Protein 3HBM (pdb70)

B-factor: mean 24.74, std 7.38, range [12.21, 54.99]

Foldseek 3Di:
DEEEEDWDALVRHCVLVVLVVLVCVVDDQYEYEYEPYHHTCCVVDPHHYHYQPDPDLVSVLVVCQVVVHQEYEYDDPPQDQVSQVVSCVSRVHAYEYEDQQLAAHAHQEYAHCFALDDQVSCVVRYDPHHYHHHPVRARDDPLLVVLLVDQDAADFQEEEEGEAPQLPVVCVVVVPDDLPGAYEYEYEPNHPCVVVVVVSCVVGDRYDYDYPHPRVNVCNNYQEYEYEQDSVVSSCVSSVHQYEYEPQEPSSVSSQVVCVVVPHHYHDCCNDPVSSHD

Nearest PDB structures (foldseek):
  3hbm-assembly1_A  TM=1.004E+00  e=1.350E-51  Campylobacter jejuni subsp. jejuni NCTC 11168 = ATCC 700819
  3hbn-assembly1_A  TM=9.876E-01  e=3.964E-48  Campylobacter jejuni subsp. jejuni NCTC 11168 = ATCC 700819
  3l7k-assembly3_D  TM=4.665E-01  e=2.105E-04  Staphylococcus epidermidis RP62A
  8h4z-assembly2_C  TM=6.711E-01  e=4.007E-02  Helicobacter pylori NCTC 11637 = CCUG 17874 = ATCC 43504 = JCM 12093
  8deb-assembly1_B-2  TM=4.333E-01  e=1.734E-02  Bacteroides fragilis

Structure (mmCIF, N/CA/C/O backbone):
data_3HBM
#
_entry.id   3HBM
#
_cell.length_a   93.647
_cell.length_b   93.647
_cell.length_c   42.702
_cell.angle_alpha   90.00
_cell.angle_beta   90.00
_cell.angle_gamma   90.00
#
_symmetry.space_group_name_H-M   'P 41'
#
loop_
_entity.id
_entity.type
_entity.pdbx_description
1 polymer 'UDP-sugar hydrolase'
2 non-polymer 'SULFATE ION'
3 water water
#
loop_
_atom_site.group_PDB
_atom_site.id
_atom_site.type_symbol
_atom_site.label_atom_id
_atom_site.label_alt_id
_atom_site.label_comp_id
_atom_site.label_asym_id
_atom_site.label_entity_id
_atom_site.label_seq_id
_atom_site.pdbx_PDB_ins_code
_atom_site.Cartn_x
_atom_site.Cartn_y
_atom_site.Cartn_z
_atom_site.occupancy
_atom_site.B_iso_or_equiv
_atom_site.auth_seq_id
_atom_site.auth_comp_id
_atom_site.auth_asym_id
_atom_site.auth_atom_id
_atom_site.pdbx_PDB_model_num
ATOM 9 N N . LYS A 1 2 ? -12.817 37.266 56.203 1.00 30.72 2 LYS A N 1
ATOM 10 C CA . LYS A 1 2 ? -13.234 36.366 55.115 1.00 27.11 2 LYS A CA 1
ATOM 11 C C . LYS A 1 2 ? -12.240 36.366 53.971 1.00 23.87 2 LYS A C 1
ATOM 12 O O . LYS A 1 2 ? -12.403 37.033 52.944 1.00 23.41 2 LYS A O 1
ATOM 18 N N . VAL A 1 3 ? -11.195 35.594 54.200 1.00 20.61 3 VAL A N 1
ATOM 19 C CA . VAL A 1 3 ? -10.043 35.546 53.352 1.00 18.52 3 VAL A CA 1
ATOM 20 C C . VAL A 1 3 ? -9.907 34.173 52.732 1.00 17.57 3 VAL A C 1
ATOM 21 O O . VAL A 1 3 ? -10.168 33.166 53.393 1.00 16.71 3 VAL A O 1
ATOM 25 N N . LEU A 1 4 ? -9.488 34.142 51.470 1.00 15.84 4 LEU A N 1
ATOM 26 C CA . LEU A 1 4 ? -9.178 32.895 50.763 1.00 15.70 4 LEU A CA 1
ATOM 27 C C . LEU A 1 4 ? -7.765 32.926 50.216 1.00 15.60 4 LEU A C 1
ATOM 28 O O . LEU A 1 4 ? -7.383 33.909 49.541 1.00 15.14 4 LEU A O 1
ATOM 33 N N . PHE A 1 5 ? -6.980 31.888 50.518 1.00 14.92 5 PHE A N 1
ATOM 34 C CA . PHE A 1 5 ? -5.660 31.728 49.911 1.00 15.45 5 PHE A CA 1
ATOM 35 C C . PHE A 1 5 ? -5.760 30.831 48.695 1.00 17.00 5 PHE A C 1
ATOM 36 O O . PHE A 1 5 ? -6.272 29.725 48.794 1.00 16.02 5 PHE A O 1
ATOM 44 N N . ARG A 1 6 ? -5.260 31.293 47.555 1.00 16.80 6 ARG A N 1
ATOM 45 C CA . ARG A 1 6 ? -5.064 30.390 46.428 1.00 17.69 6 ARG A CA 1
ATOM 46 C C . ARG A 1 6 ? -3.604 30.022 46.317 1.00 18.50 6 ARG A C 1
ATOM 47 O O . ARG A 1 6 ? -2.757 30.844 45.916 1.00 18.83 6 ARG A O 1
ATOM 55 N N . SER A 1 7 ? -3.309 28.772 46.648 1.00 18.91 7 SER A N 1
ATOM 56 C CA . SER A 1 7 ? -1.939 28.302 46.761 1.00 19.71 7 SER A CA 1
ATOM 57 C C . SER A 1 7 ? -1.943 26.781 46.671 1.00 21.16 7 SER A C 1
ATOM 58 O O . SER A 1 7 ? -2.864 26.132 47.182 1.00 20.34 7 SER A O 1
ATOM 61 N N . ASP A 1 8 ? -0.928 26.211 46.015 1.00 21.52 8 ASP A N 1
ATOM 62 C CA . ASP A 1 8 ? -0.820 24.745 45.935 1.00 22.57 8 ASP A CA 1
ATOM 63 C C . ASP A 1 8 ? 0.446 24.242 46.599 1.00 23.74 8 ASP A C 1
ATOM 64 O O . ASP A 1 8 ? 1.399 25.000 46.820 1.00 23.79 8 ASP A O 1
ATOM 69 N N . SER A 1 9 ? 0.442 22.949 46.919 1.00 24.39 9 SER A N 1
ATOM 70 C CA . SER A 1 9 ? 1.632 22.242 47.334 1.00 25.40 9 SER A CA 1
ATOM 71 C C . SER A 1 9 ? 1.538 20.856 46.725 1.00 27.01 9 SER A C 1
ATOM 72 O O . SER A 1 9 ? 0.447 20.375 46.372 1.00 26.63 9 SER A O 1
ATOM 75 N N . SER A 1 10 ? 2.690 20.227 46.568 1.00 28.78 10 SER A N 1
ATOM 76 C CA . SER A 1 10 ? 2.767 18.865 46.051 1.00 30.90 10 SER A CA 1
ATOM 77 C C . SER A 1 10 ? 4.205 18.438 46.183 1.00 32.39 10 SER A C 1
ATOM 78 O O . SER A 1 10 ? 5.050 19.222 46.613 1.00 32.40 10 SER A O 1
ATOM 81 N N . SER A 1 11 ? 4.479 17.194 45.803 1.00 34.08 11 SER A N 1
ATOM 82 C CA . SER A 1 11 ? 5.858 16.720 45.670 1.00 35.94 11 SER A CA 1
ATOM 83 C C . SER A 1 11 ? 6.680 17.609 44.727 1.00 36.31 11 SER A C 1
ATOM 84 O O . SER A 1 11 ? 7.798 17.989 45.068 1.00 37.54 11 SER A O 1
ATOM 87 N N . GLN A 1 12 ? 6.101 17.962 43.577 1.00 37.08 12 GLN A N 1
ATOM 88 C CA . GLN A 1 12 ? 6.755 18.795 42.552 1.00 37.29 12 GLN A CA 1
ATOM 89 C C . GLN A 1 12 ? 6.889 20.268 42.941 1.00 36.87 12 GLN A C 1
ATOM 90 O O . GLN A 1 12 ? 7.981 20.827 42.874 1.00 37.18 12 GLN A O 1
ATOM 96 N N . ILE A 1 13 ? 5.771 20.893 43.324 1.00 35.84 13 ILE A N 1
ATOM 97 C CA . ILE A 1 13 ? 5.723 22.324 43.694 1.00 35.06 13 ILE A CA 1
ATOM 98 C C . ILE A 1 13 ? 6.529 22.662 44.954 1.00 34.14 13 ILE A C 1
ATOM 99 O O . ILE A 1 13 ? 7.096 23.762 45.080 1.00 34.36 13 ILE A O 1
ATOM 104 N N . GLY A 1 14 ? 6.581 21.726 45.893 1.00 33.02 14 GLY A N 1
ATOM 105 C CA . GLY A 1 14 ? 7.201 22.010 47.181 1.00 31.48 14 GLY A CA 1
ATOM 106 C C . GLY A 1 14 ? 6.175 22.537 48.171 1.00 30.49 14 GLY A C 1
ATOM 107 O O . GLY A 1 14 ? 4.998 22.719 47.832 1.00 30.52 14 GLY A O 1
ATOM 108 N N . PHE A 1 15 ? 6.636 22.776 49.390 1.00 29.33 15 PHE A N 1
ATOM 109 C CA . PHE A 1 15 ? 5.789 23.179 50.502 1.00 28.37 15 PHE A CA 1
ATOM 110 C C . PHE A 1 15 ? 5.887 24.683 50.795 1.00 27.45 15 PHE A C 1
ATOM 111 O O . PHE A 1 15 ? 5.180 25.190 51.677 1.00 27.07 15 PHE A O 1
ATOM 119 N N . GLY A 1 16 ? 6.771 25.384 50.078 1.00 26.46 16 GLY A N 1
ATOM 120 C CA . GLY A 1 16 ? 7.157 26.756 50.451 1.00 25.42 16 GLY A CA 1
ATOM 121 C C . GLY A 1 16 ? 6.043 27.792 50.434 1.00 24.18 16 GLY A C 1
ATOM 122 O O . GLY A 1 16 ? 5.999 28.677 51.309 1.00 24.33 16 GLY A O 1
ATOM 123 N N . HIS A 1 17 ? 5.157 27.694 49.445 1.00 23.50 17 HIS A N 1
ATOM 124 C CA . HIS A 1 17 ? 4.004 28.601 49.375 1.00 23.03 17 HIS A CA 1
ATOM 125 C C . HIS A 1 17 ? 3.097 28.345 50.573 1.00 22.54 17 HIS A C 1
ATOM 126 O O . HIS A 1 17 ? 2.796 29.261 51.340 1.00 21.87 17 HIS A O 1
ATOM 133 N N . ILE A 1 18 ? 2.674 27.093 50.753 1.00 21.85 18 ILE A N 1
ATOM 134 C CA . ILE A 1 18 ? 1.776 26.802 51.878 1.00 21.22 18 ILE A CA 1
ATOM 135 C C . ILE A 1 18 ? 2.375 27.190 53.227 1.00 20.30 18 ILE A C 1
ATOM 136 O O . ILE A 1 18 ? 1.692 27.791 54.075 1.00 19.41 18 ILE A O 1
ATOM 141 N N . LYS A 1 19 ? 3.647 26.860 53.452 1.00 20.31 19 LYS A N 1
ATOM 142 C CA . LYS A 1 19 ? 4.258 27.187 54.752 1.00 20.78 19 LYS A CA 1
ATOM 143 C C . LYS A 1 19 ? 4.304 28.671 55.053 1.00 20.36 19 LYS A C 1
ATOM 144 O O . LYS A 1 19 ? 3.938 29.099 56.164 1.00 19.84 19 LYS A O 1
ATOM 150 N N . ARG A 1 20 ? 4.736 29.475 54.077 1.00 19.37 20 ARG A N 1
ATOM 151 C CA . ARG A 1 20 ? 4.714 30.919 54.311 1.00 18.46 20 ARG A CA 1
ATOM 152 C C . ARG A 1 20 ? 3.284 31.434 54.402 1.00 17.91 20 ARG A C 1
ATOM 153 O O . ARG A 1 20 ? 3.035 32.337 55.180 1.00 16.56 20 ARG A O 1
ATOM 161 N N . ASP A 1 21 ? 2.349 30.838 53.644 1.00 18.25 21 ASP A N 1
ATOM 162 C CA . ASP A 1 21 ? 0.944 31.274 53.715 1.00 18.06 21 ASP A CA 1
ATOM 163 C C . ASP A 1 21 ? 0.358 31.044 55.092 1.00 18.14 21 ASP A C 1
ATOM 164 O O . ASP A 1 21 ? -0.413 31.864 55.591 1.00 17.00 21 ASP A O 1
ATOM 169 N N . LEU A 1 22 ? 0.737 29.927 55.716 1.00 17.95 22 LEU A N 1
ATOM 170 C CA . LEU A 1 22 ? 0.298 29.647 57.074 1.00 18.20 22 LEU A CA 1
ATOM 171 C C . LEU A 1 22 ? 0.781 30.686 58.085 1.00 18.19 22 LEU A C 1
ATOM 172 O O . LEU A 1 22 ? 0.082 30.974 59.048 1.00 17.73 22 LEU A O 1
ATOM 177 N N . VAL A 1 23 ? 1.962 31.264 57.856 1.00 18.24 23 VAL A N 1
ATOM 178 C CA . VAL A 1 23 ? 2.421 32.352 58.731 1.00 17.91 23 VAL A CA 1
ATOM 179 C C . VAL A 1 23 ? 1.545 33.592 58.531 1.00 17.80 23 VAL A C 1
ATOM 180 O O . VAL A 1 23 ? 1.071 34.193 59.494 1.00 18.17 23 VAL A O 1
ATOM 184 N N . LEU A 1 24 ? 1.308 33.948 57.274 1.00 17.52 24 LEU A N 1
ATOM 185 C CA . LEU A 1 24 ? 0.496 35.119 56.948 1.00 17.06 24 LEU A CA 1
ATOM 186 C C . LEU A 1 24 ? -0.945 34.932 57.446 1.00 17.09 24 LEU A C 1
ATOM 187 O O . LEU A 1 24 ? -1.600 35.878 57.887 1.00 18.52 24 LEU A O 1
ATOM 192 N N . ALA A 1 25 ? -1.431 33.701 57.354 1.00 16.64 25 ALA A N 1
ATOM 193 C CA . ALA A 1 25 ? -2.795 33.368 57.762 1.00 17.14 25 ALA A CA 1
ATOM 194 C C . ALA A 1 25 ? -3.113 33.772 59.205 1.00 17.85 25 ALA A C 1
ATOM 195 O O . ALA A 1 25 ? -4.251 34.053 59.520 1.00 17.42 25 ALA A O 1
ATOM 197 N N . LYS A 1 26 ? -2.095 33.807 60.066 1.00 19.24 26 LYS A N 1
ATOM 198 C CA . LYS A 1 26 ? -2.278 34.192 61.462 1.00 21.05 26 LYS A CA 1
ATOM 199 C C . LYS A 1 26 ? -2.779 35.630 61.628 1.00 21.68 26 LYS A C 1
ATOM 200 O O . LYS A 1 26 ? -3.263 35.984 62.697 1.00 22.35 26 LYS A O 1
ATOM 206 N N . GLN A 1 27 ? -2.672 36.440 60.577 1.00 21.69 27 GLN A N 1
ATOM 207 C CA . GLN A 1 27 ? -3.137 37.839 60.597 1.00 22.73 27 GLN A CA 1
ATOM 208 C C . GLN A 1 27 ? -4.657 37.972 60.564 1.00 22.22 27 GLN A C 1
ATOM 209 O O . GLN A 1 27 ? -5.207 39.015 60.939 1.00 21.86 27 GLN A O 1
ATOM 215 N N . TYR A 1 28 ? -5.327 36.906 60.123 1.00 20.65 28 TYR A N 1
ATOM 216 C CA . TYR A 1 28 ? -6.753 36.942 59.830 1.00 19.76 28 TYR A CA 1
ATOM 217 C C . TYR A 1 28 ? -7.492 35.880 60.614 1.00 19.45 28 TYR A C 1
ATOM 218 O O . TYR A 1 28 ? -6.905 34.846 60.969 1.00 20.25 28 TYR A O 1
ATOM 227 N N . SER A 1 29 ? -8.767 36.132 60.872 1.00 18.83 29 SER A N 1
ATOM 228 C CA . SER A 1 29 ? -9.529 35.249 61.751 1.00 19.15 29 SER A CA 1
ATOM 229 C C . SER A 1 29 ? -10.485 34.302 61.006 1.00 18.44 29 SER A C 1
ATOM 230 O O . SER A 1 29 ? -10.913 33.289 61.568 1.00 18.10 29 SER A O 1
ATOM 233 N N . ASP A 1 30 ? -10.850 34.661 59.775 1.00 17.56 30 ASP A N 1
ATOM 234 C CA . ASP A 1 30 ? -11.690 33.773 58.931 1.00 17.53 30 ASP A CA 1
ATOM 235 C C . ASP A 1 30 ? -10.918 33.410 57.659 1.00 16.79 30 ASP A C 1
ATOM 236 O O . ASP A 1 30 ? -10.995 34.120 56.658 1.00 16.81 30 ASP A O 1
ATOM 241 N N . VAL A 1 31 ? -10.179 32.301 57.714 1.00 15.99 31 VAL A N 1
ATOM 242 C CA . VAL A 1 31 ? -9.227 31.938 56.656 1.00 15.13 31 VAL A CA 1
ATOM 243 C C . VAL A 1 31 ? -9.625 30.613 56.019 1.00 15.52 31 VAL A C 1
ATOM 244 O O . VAL A 1 31 ? -10.017 29.675 56.725 1.00 15.81 31 VAL A O 1
ATOM 248 N N . SER A 1 32 ? -9.545 30.552 54.691 1.00 15.15 32 SER A N 1
ATOM 249 C CA . SER A 1 32 ? -9.744 29.290 53.954 1.00 15.60 32 SER A CA 1
ATOM 250 C C . SER A 1 32 ? -8.672 29.220 52.866 1.00 16.17 32 SER A C 1
ATOM 251 O O . SER A 1 32 ? -8.054 30.248 52.512 1.00 16.34 32 SER A O 1
ATOM 254 N N . PHE A 1 33 ? -8.450 28.014 52.335 1.00 15.57 33 PHE A N 1
ATOM 255 C CA . PHE A 1 33 ? -7.543 27.783 51.210 1.00 15.59 33 PHE A CA 1
ATOM 256 C C . PHE A 1 33 ? -8.317 27.151 50.068 1.00 16.02 33 PHE A C 1
ATOM 257 O O . PHE A 1 33 ? -9.344 26.519 50.295 1.00 15.63 33 PHE A O 1
ATOM 265 N N . ALA A 1 34 ? -7.844 27.379 48.843 1.00 15.21 34 ALA A N 1
ATOM 266 C CA . ALA A 1 34 ? -8.355 26.700 47.654 1.00 16.18 34 ALA A CA 1
ATOM 267 C C . ALA A 1 34 ? -7.178 26.021 46.994 1.00 16.98 34 ALA A C 1
ATOM 268 O O . ALA A 1 34 ? -6.192 26.672 46.595 1.00 16.38 34 ALA A O 1
ATOM 270 N N . CYS A 1 35 ? -7.246 24.691 46.923 1.00 17.37 35 CYS A N 1
ATOM 271 C CA . CYS A 1 35 ? -6.090 23.912 46.521 1.00 18.33 35 CYS A CA 1
ATOM 272 C C . CYS A 1 35 ? -6.499 22.857 45.519 1.00 19.29 35 CYS A C 1
ATOM 273 O O . CYS A 1 35 ? -7.606 22.309 45.615 1.00 19.13 35 CYS A O 1
ATOM 276 N N . LEU A 1 36 ? -5.610 22.570 44.577 1.00 19.78 36 LEU A N 1
ATOM 277 C CA . LEU A 1 36 ? -5.781 21.394 43.716 1.00 21.78 36 LEU A CA 1
ATOM 278 C C . LEU A 1 36 ? -5.385 20.151 44.514 1.00 23.04 36 LEU A C 1
ATOM 279 O O . LEU A 1 36 ? -4.378 20.165 45.230 1.00 23.00 36 LEU A O 1
ATOM 284 N N . PRO A 1 37 ? -6.205 19.084 44.438 1.00 24.35 37 PRO A N 1
ATOM 285 C CA . PRO A 1 37 ? -5.757 17.870 45.085 1.00 26.09 37 PRO A CA 1
ATOM 286 C C . PRO A 1 37 ? -4.630 17.323 44.221 1.00 27.83 37 PRO A C 1
ATOM 287 O O . PRO A 1 37 ? -4.856 16.997 43.044 1.00 29.13 37 PRO A O 1
ATOM 291 N N . LEU A 1 38 ? -3.421 17.324 44.774 1.00 28.84 38 LEU A N 1
ATOM 292 C CA . LEU A 1 38 ? -2.233 16.865 44.049 1.00 29.52 38 LEU A CA 1
ATOM 293 C C . LEU A 1 38 ? -1.455 15.876 44.911 1.00 30.39 38 LEU A C 1
ATOM 294 O O . LEU A 1 38 ? -1.489 15.958 46.139 1.00 29.57 38 LEU A O 1
ATOM 299 N N . GLU A 1 39 ? -0.752 14.943 44.265 1.00 31.36 39 GLU A N 1
ATOM 300 C CA . GLU A 1 39 ? 0.093 13.987 44.988 1.00 32.67 39 GLU A CA 1
ATOM 301 C C . GLU A 1 39 ? 1.125 14.689 45.859 1.00 31.98 39 GLU A C 1
ATOM 302 O O . GLU A 1 39 ? 1.852 15.566 45.388 1.00 32.74 39 GLU A O 1
ATOM 308 N N . GLY A 1 40 ? 1.160 14.314 47.135 1.00 31.54 40 GLY A N 1
ATOM 309 C CA . GLY A 1 40 ? 2.125 14.864 48.090 1.00 30.64 40 GLY A CA 1
ATOM 310 C C . GLY A 1 40 ? 1.777 16.235 48.642 1.00 30.32 40 GLY A C 1
ATOM 311 O O . GLY A 1 40 ? 2.621 16.879 49.240 1.00 29.95 40 GLY A O 1
ATOM 312 N N . SER A 1 41 ? 0.534 16.685 48.450 1.00 30.15 41 SER A N 1
ATOM 313 C CA . SER A 1 41 ? 0.113 18.008 48.948 1.00 29.80 41 SER A CA 1
ATOM 314 C C . SER A 1 41 ? 0.063 18.037 50.475 1.00 29.62 41 SER A C 1
ATOM 315 O O . SER A 1 41 ? 0.022 16.990 51.125 1.00 29.02 41 SER A O 1
ATOM 318 N N . LEU A 1 42 ? 0.056 19.245 51.036 1.00 29.16 42 LEU A N 1
ATOM 319 C CA . LEU A 1 42 ? -0.087 19.433 52.472 1.00 29.49 42 LEU A CA 1
ATOM 320 C C . LEU A 1 42 ? -1.524 19.681 52.912 1.00 29.80 42 LEU A C 1
ATOM 321 O O . LEU A 1 42 ? -1.753 20.191 54.018 1.00 29.39 42 LEU A O 1
ATOM 326 N N . ILE A 1 43 ? -2.483 19.345 52.058 1.00 30.57 43 ILE A N 1
ATOM 327 C CA . ILE A 1 43 ? -3.892 19.653 52.330 1.00 31.99 43 ILE A CA 1
ATOM 328 C C . ILE A 1 43 ? -4.320 19.251 53.758 1.00 33.54 43 ILE A C 1
ATOM 329 O O . ILE A 1 43 ? -4.940 20.048 54.469 1.00 33.33 43 ILE A O 1
ATOM 334 N N . ASP A 1 44 ? -3.921 18.059 54.206 1.00 35.00 44 ASP A N 1
ATOM 335 C CA . ASP A 1 44 ? -4.284 17.614 55.557 1.00 36.32 44 ASP A CA 1
ATOM 336 C C . ASP A 1 44 ? -3.463 18.227 56.693 1.00 36.13 44 ASP A C 1
ATOM 337 O O . ASP A 1 44 ? -3.877 18.175 57.845 1.00 37.16 44 ASP A O 1
ATOM 342 N N . GLU A 1 45 ? -2.324 18.834 56.386 1.00 35.26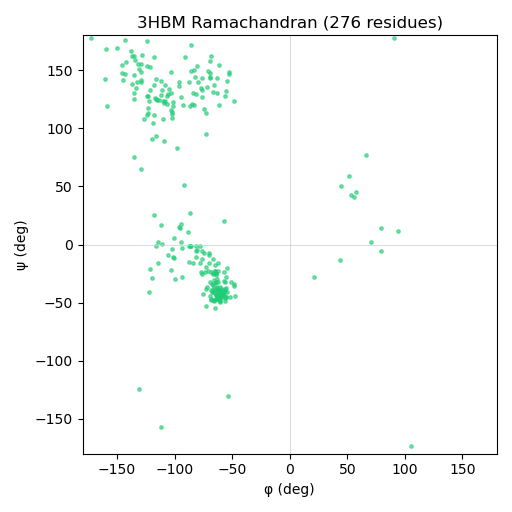 45 GLU A N 1
ATOM 343 C CA . GLU A 1 45 ? -1.596 19.601 57.399 1.00 34.67 45 GLU A CA 1
ATOM 344 C C . GLU A 1 45 ? -2.262 20.969 57.639 1.00 32.78 45 GLU A C 1
ATOM 345 O O . GLU A 1 45 ? -2.106 21.544 58.713 1.00 33.90 45 GLU A O 1
ATOM 351 N N . ILE A 1 46 ? -3.014 21.470 56.651 1.00 30.00 46 ILE A N 1
ATOM 352 C CA . ILE A 1 46 ? -3.594 22.827 56.715 1.00 26.61 46 ILE A CA 1
ATOM 353 C C . ILE A 1 46 ? -4.776 22.894 57.686 1.00 25.55 46 ILE A C 1
ATOM 354 O O . ILE A 1 46 ? -5.796 22.254 57.457 1.00 25.19 46 ILE A O 1
ATOM 359 N N . PRO A 1 47 ? -4.651 23.690 58.761 1.00 24.72 47 PRO A N 1
ATOM 360 C CA . PRO A 1 47 ? -5.661 23.711 59.820 1.00 24.62 47 PRO A CA 1
ATOM 361 C C . PRO A 1 47 ? -6.801 24.678 59.554 1.00 24.07 47 PRO A C 1
ATOM 362 O O . PRO A 1 47 ? -7.384 25.199 60.499 1.00 26.11 47 PRO A O 1
ATOM 366 N N . TYR A 1 48 ? -7.087 24.947 58.286 1.00 21.82 48 TYR A N 1
ATOM 367 C CA . TYR A 1 48 ? -8.197 25.801 57.897 1.00 19.84 48 TYR A CA 1
ATOM 368 C C . TYR A 1 48 ? -9.001 25.028 56.881 1.00 18.51 48 TYR A C 1
ATOM 369 O O . TYR A 1 48 ? -8.479 24.083 56.302 1.00 18.22 48 TYR A O 1
ATOM 378 N N . PRO A 1 49 ? -10.244 25.448 56.627 1.00 17.81 49 PRO A N 1
ATOM 379 C CA . PRO A 1 49 ? -11.000 24.814 55.524 1.00 18.01 49 PRO A CA 1
ATOM 380 C C . PRO A 1 49 ? -10.208 24.898 54.227 1.00 18.19 49 PRO A C 1
ATOM 381 O O . PRO A 1 49 ? -9.658 25.966 53.904 1.00 17.82 49 PRO A O 1
ATOM 385 N N . VAL A 1 50 ? -10.104 23.773 53.525 1.00 17.87 50 VAL A N 1
ATOM 386 C CA . VAL A 1 50 ? -9.457 23.713 52.231 1.00 17.62 50 VAL A CA 1
ATOM 387 C C . VAL A 1 50 ? -10.495 23.281 51.210 1.00 18.21 50 VAL A C 1
ATOM 388 O O . VAL A 1 50 ? -10.981 22.126 51.243 1.00 18.22 50 VAL A O 1
ATOM 392 N N . TYR A 1 51 ? -10.842 24.206 50.324 1.00 17.09 51 TYR A N 1
ATOM 393 C CA . TYR A 1 51 ? -11.709 23.920 49.180 1.00 17.37 51 TYR A CA 1
ATOM 394 C C . TYR A 1 51 ? -10.912 23.186 48.119 1.00 17.59 51 TYR A C 1
ATOM 395 O O . TYR A 1 51 ? -9.829 23.627 47.728 1.00 17.37 51 TYR A O 1
ATOM 404 N N . GLU A 1 52 ? -11.432 22.038 47.679 1.00 17.13 52 GLU A N 1
ATOM 405 C CA . GLU A 1 52 ? -10.712 21.234 46.676 1.00 18.48 52 GLU A CA 1
ATOM 406 C C . GLU A 1 52 ? -11.183 21.604 45.277 1.00 17.87 52 GLU A C 1
ATOM 407 O O . GLU A 1 52 ? -12.383 21.549 44.964 1.00 18.71 52 GLU A O 1
ATOM 413 N N . LEU A 1 53 ? -10.254 22.065 44.453 1.00 17.77 53 LEU A N 1
ATOM 414 C CA . LEU A 1 53 ? -10.600 22.520 43.103 1.00 17.65 53 LEU A CA 1
ATOM 415 C C . LEU A 1 53 ? -10.657 21.311 42.168 1.00 18.20 53 LEU A C 1
ATOM 416 O O . LEU A 1 53 ? -9.732 20.502 42.154 1.00 19.27 53 LEU A O 1
ATOM 421 N N . SER A 1 54 ? -11.743 21.200 41.416 1.00 19.62 54 SER A N 1
ATOM 422 C CA . SER A 1 54 ? -11.956 20.074 40.478 1.00 21.18 54 SER A CA 1
ATOM 423 C C . SER A 1 54 ? -11.232 20.265 39.141 1.00 22.16 54 SER A C 1
ATOM 424 O O . SER A 1 54 ? -11.134 19.331 38.337 1.00 22.53 54 SER A O 1
ATOM 427 N N . SER A 1 55 ? -10.716 21.473 38.911 1.00 21.40 55 SER A N 1
ATOM 428 C CA . SER A 1 55 ? -10.047 21.812 37.662 1.00 22.19 55 SER A CA 1
ATOM 429 C C . SER A 1 55 ? -9.165 23.029 37.884 1.00 22.28 55 SER A C 1
ATOM 430 O O . SER A 1 55 ? -9.276 23.703 38.905 1.00 19.99 55 SER A O 1
ATOM 433 N N . GLU A 1 56 ? -8.314 23.312 36.902 1.00 22.80 56 GLU A N 1
ATOM 434 C CA . GLU A 1 56 ? -7.500 24.526 36.926 1.00 23.84 56 GLU A CA 1
ATOM 435 C C . GLU A 1 56 ? -8.219 25.707 36.289 1.00 23.24 56 GLU A C 1
ATOM 436 O O . GLU A 1 56 ? -7.596 26.747 36.054 1.00 24.05 56 GLU A O 1
ATOM 442 N N . SER A 1 57 ? -9.513 25.577 36.008 1.00 22.49 57 SER A N 1
ATOM 443 C CA . SER A 1 57 ? -10.265 26.692 35.424 1.00 21.45 57 SER A CA 1
ATOM 444 C C . SER A 1 57 ? -10.314 27.890 36.362 1.00 21.43 57 SER A C 1
ATOM 445 O O . SER A 1 57 ? -10.686 27.778 37.523 1.00 19.59 57 SER A O 1
ATOM 448 N N . ILE A 1 58 ? -9.978 29.059 35.833 1.00 21.07 58 ILE A N 1
ATOM 449 C CA . ILE A 1 58 ? -9.981 30.253 36.660 1.00 20.59 58 ILE A CA 1
ATOM 450 C C . ILE A 1 58 ? -11.407 30.566 37.075 1.00 20.96 58 ILE A C 1
ATOM 451 O O . ILE A 1 58 ? -11.642 31.174 38.110 1.00 20.62 58 ILE A O 1
ATOM 456 N N . TYR A 1 59 ? -12.369 30.103 36.268 1.00 19.59 59 TYR A N 1
ATOM 457 C CA . TYR A 1 59 ? -13.768 30.343 36.538 1.00 19.42 59 TYR A CA 1
ATOM 458 C C . TYR A 1 59 ? -14.285 29.502 37.705 1.00 18.64 59 TYR A C 1
ATOM 459 O O . TYR A 1 59 ? -15.260 29.872 38.351 1.00 18.55 59 TYR A O 1
ATOM 468 N N . GLU A 1 60 ? -13.616 28.392 37.981 1.00 18.67 60 GLU A N 1
ATOM 469 C CA . GLU A 1 60 ? -13.960 27.604 39.168 1.00 18.44 60 GLU A CA 1
ATOM 470 C C . GLU A 1 60 ? -13.573 28.369 40.430 1.00 18.31 60 GLU A C 1
ATOM 471 O O . GLU A 1 60 ? -14.337 28.392 41.398 1.00 17.32 60 GLU A O 1
ATOM 477 N N . LEU A 1 61 ? -12.372 28.955 40.406 1.00 16.97 61 LEU A N 1
ATOM 478 C CA . LEU A 1 61 ? -11.913 29.832 41.493 1.00 16.65 61 LEU A CA 1
ATOM 479 C C . LEU A 1 61 ? -12.840 31.022 41.668 1.00 16.46 61 LEU A C 1
ATOM 480 O O . LEU A 1 61 ? -13.213 31.354 42.791 1.00 16.22 61 LEU A O 1
ATOM 485 N N . ILE A 1 62 ? -13.215 31.656 40.553 1.00 15.67 62 ILE A N 1
ATOM 486 C CA . ILE A 1 62 ? -14.179 32.755 40.547 1.00 16.38 62 ILE A CA 1
ATOM 487 C C . ILE A 1 62 ? -15.515 32.349 41.141 1.00 16.85 62 ILE A C 1
ATOM 488 O O . ILE A 1 62 ? -16.070 33.079 41.960 1.00 16.38 62 ILE A O 1
ATOM 493 N N . ASN A 1 63 ? -16.003 31.158 40.771 1.00 16.91 63 ASN A N 1
ATOM 494 C CA . ASN A 1 63 ? -17.240 30.655 41.354 1.00 16.74 63 ASN A CA 1
ATOM 495 C C . ASN A 1 63 ? -17.198 30.566 42.894 1.00 16.25 63 ASN A C 1
ATOM 496 O O . ASN A 1 63 ? -18.168 30.921 43.582 1.00 17.37 63 ASN A O 1
ATOM 501 N N . LEU A 1 64 ? -16.085 30.068 43.405 1.00 16.25 64 LEU A N 1
ATOM 502 C CA . LEU A 1 64 ? -15.916 29.865 44.835 1.00 15.29 64 LEU A CA 1
ATOM 503 C C . LEU A 1 64 ? -15.885 31.219 45.528 1.00 15.16 64 LEU A C 1
ATOM 504 O O . LEU A 1 64 ? -16.475 31.400 46.574 1.00 14.65 64 LEU A O 1
ATOM 509 N N . ILE A 1 65 ? -15.207 32.180 44.916 1.00 15.60 65 ILE A N 1
ATOM 510 C CA . ILE A 1 65 ? -15.149 33.518 45.505 1.00 15.92 65 ILE A CA 1
ATOM 511 C C . ILE A 1 65 ? -16.541 34.149 45.584 1.00 16.49 65 ILE A C 1
ATOM 512 O O . ILE A 1 65 ? -16.920 34.707 46.617 1.00 16.94 65 ILE A O 1
ATOM 517 N N . LYS A 1 66 ? -17.314 34.034 44.502 1.00 16.44 66 LYS A N 1
ATOM 518 C CA . LYS A 1 66 ? -18.684 34.560 44.467 1.00 17.75 66 LYS A CA 1
ATOM 519 C C . LYS A 1 66 ? -19.628 33.874 45.458 1.00 17.93 66 LYS A C 1
ATOM 520 O O . LYS A 1 66 ? -20.361 34.547 46.212 1.00 19.07 66 LYS A O 1
ATOM 526 N N . GLU A 1 67 ? -19.585 32.544 45.472 1.00 18.60 67 GLU A N 1
ATOM 527 C CA . GLU A 1 67 ? -20.510 31.752 46.300 1.00 18.82 67 GLU A CA 1
ATOM 528 C C . GLU A 1 67 ? -20.245 31.930 47.791 1.00 18.27 67 GLU A C 1
ATOM 529 O O . GLU A 1 67 ? -21.182 32.023 48.579 1.00 18.59 67 GLU A O 1
ATOM 535 N N . GLU A 1 68 ? -18.978 31.976 48.172 1.00 17.98 68 GLU A N 1
ATOM 536 C CA . GLU A 1 68 ? -18.654 32.118 49.595 1.00 18.29 68 GLU A CA 1
ATOM 537 C C . GLU A 1 68 ? -18.452 33.567 50.038 1.00 18.86 68 GLU A C 1
ATOM 538 O O . GLU A 1 68 ? -18.262 33.838 51.229 1.00 18.36 68 GLU A O 1
ATOM 544 N N . LYS A 1 69 ? -18.531 34.495 49.088 1.00 19.38 69 LYS A N 1
ATOM 545 C CA . LYS A 1 69 ? -18.460 35.931 49.382 1.00 19.99 69 LYS A CA 1
ATOM 546 C C . LYS A 1 69 ? -17.152 36.271 50.107 1.00 19.32 69 LYS A C 1
ATOM 547 O O . LYS A 1 69 ? -17.129 37.017 51.101 1.00 19.04 69 LYS A O 1
ATOM 553 N N . PHE A 1 70 ? -16.059 35.715 49.606 1.00 19.13 70 PHE A N 1
ATOM 554 C CA . PHE A 1 70 ? -14.745 36.056 50.139 1.00 19.38 70 PHE A CA 1
ATOM 555 C C . PHE A 1 70 ? -14.454 37.535 49.906 1.00 20.10 70 PHE A C 1
ATOM 556 O O . PHE A 1 70 ? -14.825 38.080 48.871 1.00 20.58 70 PHE A O 1
ATOM 564 N N . GLU A 1 71 ? -13.797 38.165 50.868 1.00 20.05 71 GLU A N 1
ATOM 565 C CA . GLU A 1 71 ? -13.547 39.612 50.801 1.00 20.52 71 GLU A CA 1
ATOM 566 C C . GLU A 1 71 ? -12.146 39.943 50.314 1.00 18.82 71 GLU A C 1
ATOM 567 O O . GLU A 1 71 ? -11.938 40.982 49.672 1.00 19.03 71 GLU A O 1
ATOM 573 N N . LEU A 1 72 ? -11.213 39.047 50.609 1.00 17.26 72 LEU A N 1
ATOM 574 C CA . LEU A 1 72 ? -9.809 39.158 50.214 1.00 15.95 72 LEU A CA 1
ATOM 575 C C . LEU A 1 72 ? -9.324 37.821 49.676 1.00 15.36 72 LEU A C 1
ATOM 576 O O . LEU A 1 72 ? -9.527 36.776 50.311 1.00 15.27 72 LEU A O 1
ATOM 581 N N . LEU A 1 73 ? -8.695 37.862 48.512 1.00 14.58 73 LEU A N 1
ATOM 582 C CA . LEU A 1 73 ? -8.054 36.714 47.907 1.00 14.27 73 LEU A CA 1
ATOM 583 C C . LEU A 1 73 ? -6.557 36.914 47.987 1.00 14.96 73 LEU A C 1
ATOM 584 O O . LEU A 1 73 ? -6.033 37.917 47.470 1.00 15.66 73 LEU A O 1
ATOM 589 N N . ILE A 1 74 ? -5.873 35.974 48.621 1.00 14.02 74 ILE A N 1
ATOM 590 C CA . ILE A 1 74 ? -4.424 35.995 48.711 1.00 15.14 74 ILE A CA 1
ATOM 591 C C . ILE A 1 74 ? -3.897 34.987 47.713 1.00 15.79 74 ILE A C 1
ATOM 592 O O . ILE A 1 74 ? -4.170 33.782 47.825 1.00 15.05 74 ILE A O 1
ATOM 597 N N . ILE A 1 75 ? -3.171 35.472 46.714 1.00 14.60 75 ILE A N 1
ATOM 598 C CA . ILE A 1 75 ? -2.628 34.581 45.683 1.00 15.32 75 ILE A CA 1
ATOM 599 C C . ILE A 1 75 ? -1.158 34.310 45.924 1.00 15.97 75 ILE A C 1
ATOM 600 O O . ILE A 1 75 ? -0.343 35.242 45.981 1.00 15.74 75 ILE A O 1
ATOM 605 N N . ASP A 1 76 ? -0.806 33.032 46.059 1.00 15.07 76 ASP A N 1
ATOM 606 C CA . ASP A 1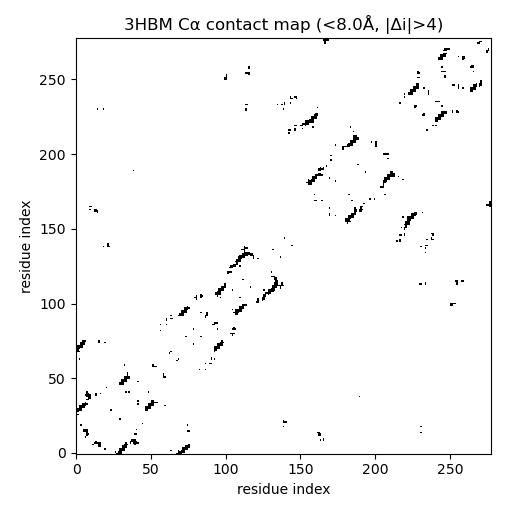 76 ? 0.592 32.647 46.191 1.00 16.25 76 ASP A CA 1
ATOM 607 C C . ASP A 1 76 ? 0.788 31.456 45.271 1.00 17.20 76 ASP A C 1
ATOM 608 O O . ASP A 1 76 ? 0.870 30.303 45.712 1.00 17.18 76 ASP A O 1
ATOM 613 N N . HIS A 1 77 ? 0.854 31.751 43.980 1.00 17.54 77 HIS A N 1
ATOM 614 C CA . HIS A 1 77 ? 0.773 30.713 42.975 1.00 19.45 77 HIS A CA 1
ATOM 615 C C . HIS A 1 77 ? 1.383 31.178 41.666 1.00 20.45 77 HIS A C 1
ATOM 616 O O . HIS A 1 77 ? 0.923 32.162 41.072 1.00 19.85 77 HIS A O 1
ATOM 623 N N . TYR A 1 78 ? 2.425 30.479 41.221 1.00 22.06 78 TYR A N 1
ATOM 624 C CA . TYR A 1 78 ? 3.089 30.843 39.956 1.00 23.57 78 TYR A CA 1
ATOM 625 C C . TYR A 1 78 ? 2.191 30.680 38.726 1.00 23.81 78 TYR A C 1
ATOM 626 O O . TYR A 1 78 ? 2.421 31.335 37.695 1.00 23.99 78 TYR A O 1
ATOM 635 N N . GLY A 1 79 ? 1.166 29.830 38.842 1.00 23.11 79 GLY A N 1
ATOM 636 C CA . GLY A 1 79 ? 0.266 29.517 37.736 1.00 22.67 79 GLY A CA 1
ATOM 637 C C . GLY A 1 79 ? -0.892 30.472 37.543 1.00 22.23 79 GLY A C 1
ATOM 638 O O . GLY A 1 79 ? -1.686 30.303 36.613 1.00 23.25 79 GLY A O 1
ATOM 639 N N . ILE A 1 80 ? -1.003 31.480 38.412 1.00 20.97 80 ILE A N 1
ATOM 640 C CA . ILE A 1 80 ? -2.066 32.469 38.307 1.00 20.20 80 ILE A CA 1
ATOM 641 C C . ILE A 1 80 ? -1.461 33.723 37.689 1.00 21.03 80 ILE A C 1
ATOM 642 O O . ILE A 1 80 ? -0.620 34.378 38.308 1.00 21.03 80 ILE A O 1
ATOM 647 N N . SER A 1 81 ? -1.893 34.019 36.471 1.00 21.06 81 SER A N 1
ATOM 648 C CA . SER A 1 81 ? -1.298 35.084 35.638 1.00 21.36 81 SER A CA 1
ATOM 649 C C . SER A 1 81 ? -1.871 36.485 35.887 1.00 21.22 81 SER A C 1
ATOM 650 O O . SER A 1 81 ? -2.878 36.663 36.587 1.00 20.01 81 SER A O 1
ATOM 653 N N . VAL A 1 82 ? -1.242 37.494 35.288 1.00 21.16 82 VAL A N 1
ATOM 654 C CA . VAL A 1 82 ? -1.797 38.841 35.365 1.00 20.70 82 VAL A CA 1
ATOM 655 C C . VAL A 1 82 ? -3.178 38.887 34.744 1.00 20.08 82 VAL A C 1
ATOM 656 O O . VAL A 1 82 ? -4.076 39.508 35.291 1.00 19.21 82 VAL A O 1
ATOM 660 N N . ASP A 1 83 ? -3.348 38.223 33.603 1.00 19.85 83 ASP A N 1
ATOM 661 C CA . ASP A 1 83 ? -4.656 38.172 32.962 1.00 20.04 83 ASP A CA 1
ATOM 662 C C . ASP A 1 83 ? -5.691 37.501 33.894 1.00 19.10 83 ASP A C 1
ATOM 663 O O . ASP A 1 83 ? -6.835 37.957 33.967 1.00 18.66 83 ASP A O 1
ATOM 668 N N . ASP A 1 84 ? -5.267 36.465 34.623 1.00 18.72 84 ASP A N 1
ATOM 669 C CA . ASP A 1 84 ? -6.151 35.794 35.600 1.00 18.22 84 ASP A CA 1
ATOM 670 C C . ASP A 1 84 ? -6.581 36.759 36.709 1.00 16.89 84 ASP A C 1
ATOM 671 O O . ASP A 1 84 ? -7.752 36.851 37.063 1.00 16.10 84 ASP A O 1
ATOM 676 N N . GLU A 1 85 ? -5.622 37.497 37.263 1.00 16.58 85 GLU A N 1
ATOM 677 C CA . GLU A 1 85 ? -5.920 38.446 38.337 1.00 15.78 85 GLU A CA 1
ATOM 678 C C . GLU A 1 85 ? -6.853 39.509 37.845 1.00 15.93 85 GLU A C 1
ATOM 679 O O . GLU A 1 85 ? -7.728 39.930 38.564 1.00 14.50 85 GLU A O 1
ATOM 685 N N . LYS A 1 86 ? -6.647 39.957 36.605 1.00 17.61 86 LYS A N 1
ATOM 686 C CA . LYS A 1 86 ? -7.500 40.993 36.026 1.00 18.57 86 LYS A CA 1
ATOM 687 C C . LYS A 1 86 ? -8.948 40.516 35.952 1.00 18.56 86 LYS A C 1
ATOM 688 O O . LYS A 1 86 ? -9.886 41.224 36.323 1.00 19.04 86 LYS A O 1
ATOM 694 N N . LEU A 1 87 ? -9.099 39.292 35.467 1.00 18.86 87 LEU A N 1
ATOM 695 C CA . LEU A 1 87 ? -10.383 38.622 35.338 1.00 18.92 87 LEU A CA 1
ATOM 696 C C . LEU A 1 87 ? -11.085 38.401 36.679 1.00 18.46 87 LEU A C 1
ATOM 697 O O . LEU A 1 87 ? -12.281 38.669 36.804 1.00 19.01 87 LEU A O 1
ATOM 702 N N . ILE A 1 88 ? -10.343 37.906 37.673 1.00 18.75 88 ILE A N 1
ATOM 703 C CA . ILE A 1 88 ? -10.898 37.745 39.013 1.00 18.12 88 ILE A CA 1
ATOM 704 C C . ILE A 1 88 ? -11.432 39.073 39.531 1.00 18.52 88 ILE A C 1
ATOM 705 O O . ILE A 1 88 ? -12.540 39.148 40.075 1.00 18.30 88 ILE A O 1
ATOM 710 N N . LYS A 1 89 ? -10.639 40.128 39.364 1.00 18.99 89 LYS A N 1
ATOM 711 C CA . LYS A 1 89 ? -11.050 41.435 39.839 1.00 20.94 89 LYS A CA 1
ATOM 712 C C . LYS A 1 89 ? -12.325 41.901 39.143 1.00 20.71 89 LYS A C 1
ATOM 713 O O . LYS A 1 89 ? -13.226 42.395 39.795 1.00 20.80 89 LYS A O 1
ATOM 719 N N . LEU A 1 90 ? -12.356 41.780 37.821 1.00 21.29 90 LEU A N 1
ATOM 720 C CA . LEU A 1 90 ? -13.522 42.215 37.037 1.00 22.04 90 LEU A CA 1
ATOM 721 C C . LEU A 1 90 ? -14.778 41.448 37.452 1.00 22.25 90 LEU A C 1
ATOM 722 O O . LEU A 1 90 ? -15.833 42.043 37.733 1.00 21.69 90 LEU A O 1
ATOM 727 N N . GLU A 1 91 ? -14.642 40.131 37.518 1.00 21.83 91 GLU A N 1
ATOM 728 C CA . GLU A 1 91 ? -15.788 39.262 37.751 1.00 22.84 91 GLU A CA 1
ATOM 729 C C . GLU A 1 91 ? -16.300 39.212 39.184 1.00 22.72 91 GLU A C 1
ATOM 730 O O . GLU A 1 91 ? -17.458 38.887 39.397 1.00 23.37 91 GLU A O 1
ATOM 736 N N . THR A 1 92 ? -15.444 39.493 40.168 1.00 22.62 92 THR A N 1
ATOM 737 C CA . THR A 1 92 ? -15.833 39.349 41.579 1.00 21.69 92 THR A CA 1
ATOM 738 C C . THR A 1 92 ? -15.753 40.647 42.395 1.00 22.46 92 THR A C 1
ATOM 739 O O . THR A 1 92 ? -16.480 40.810 43.384 1.00 22.89 92 THR A O 1
ATOM 743 N N . GLY A 1 93 ? -14.855 41.549 41.996 1.00 21.85 93 GLY A N 1
ATOM 744 C CA . GLY A 1 93 ? -14.572 42.759 42.795 1.00 21.74 93 GLY A CA 1
ATOM 745 C C . GLY A 1 93 ? -13.833 42.512 44.106 1.00 21.39 93 GLY A C 1
ATOM 746 O O . GLY A 1 93 ? -13.580 43.458 44.870 1.00 21.84 93 GLY A O 1
ATOM 747 N N . VAL A 1 94 ? -13.483 41.253 44.386 1.00 19.63 94 VAL A N 1
ATOM 748 C CA . VAL A 1 94 ? -12.668 40.900 45.555 1.00 18.05 94 VAL A CA 1
ATOM 749 C C . VAL A 1 94 ? -11.367 41.728 45.614 1.00 17.34 94 VAL A C 1
ATOM 750 O O . VAL A 1 94 ? -10.830 42.110 44.584 1.00 16.42 94 VAL A O 1
ATOM 754 N N . LYS A 1 95 ? -10.881 42.001 46.823 1.00 16.59 95 LYS A N 1
ATOM 755 C CA . LYS A 1 95 ? -9.559 42.593 46.993 1.00 17.61 95 LYS A CA 1
ATOM 756 C C . LYS A 1 95 ? -8.516 41.501 46.761 1.00 16.51 95 LYS A C 1
ATOM 757 O O . LYS A 1 95 ? -8.725 40.351 47.154 1.00 17.07 95 LYS A O 1
ATOM 763 N N . ILE A 1 96 ? -7.387 41.848 46.140 1.00 15.61 96 ILE A N 1
ATOM 764 C CA . ILE A 1 96 ? -6.353 40.853 45.823 1.00 15.56 96 ILE A CA 1
ATOM 765 C C . ILE A 1 96 ? -5.017 41.229 46.449 1.00 15.56 96 ILE A C 1
ATOM 766 O O . ILE A 1 96 ? -4.493 42.326 46.214 1.00 16.10 96 ILE A O 1
ATOM 771 N N . LEU A 1 97 ? -4.477 40.318 47.248 1.00 14.65 97 LEU A N 1
ATOM 772 C CA . LEU A 1 97 ? -3.093 40.417 47.668 1.00 14.50 97 LEU A CA 1
ATOM 773 C C . LEU A 1 97 ? -2.312 39.360 46.923 1.00 14.84 97 LEU A C 1
ATOM 774 O O . LEU A 1 97 ? -2.647 38.171 47.012 1.00 15.03 97 LEU A O 1
ATOM 779 N N . SER A 1 98 ? -1.305 39.786 46.154 1.00 14.36 98 SER A N 1
ATOM 780 C CA . SER A 1 98 ? -0.477 38.875 45.367 1.00 14.43 98 SER A CA 1
ATOM 781 C C . SER A 1 98 ? 0.950 38.755 45.909 1.00 15.23 98 SER A C 1
ATOM 782 O O . SER A 1 98 ? 1.688 39.760 46.045 1.00 14.54 98 SER A O 1
ATOM 785 N N . PHE A 1 99 ? 1.362 37.528 46.222 1.00 14.93 99 PHE A N 1
ATOM 786 C CA . PHE A 1 99 ? 2.783 37.282 46.478 1.00 15.27 99 PHE A CA 1
ATOM 787 C C . PHE A 1 99 ? 3.555 37.415 45.174 1.00 15.65 99 PHE A C 1
ATOM 788 O O . PHE A 1 99 ? 3.061 37.031 44.094 1.00 16.58 99 PHE A O 1
ATOM 796 N N . ASP A 1 100 ? 4.760 37.964 45.278 1.00 15.35 100 ASP A N 1
ATOM 797 C CA . ASP A 1 100 ? 5.685 37.997 44.157 1.00 16.68 100 ASP A CA 1
ATOM 798 C C . ASP A 1 100 ? 7.103 37.827 44.640 1.00 17.00 100 ASP A C 1
ATOM 799 O O . ASP A 1 100 ? 7.485 38.353 45.691 1.00 17.24 100 ASP A O 1
ATOM 804 N N . ASP A 1 101 ? 7.898 37.085 43.874 1.00 17.91 101 ASP A N 1
ATOM 805 C CA . ASP A 1 101 ? 9.260 36.813 44.293 1.00 19.47 101 ASP A CA 1
ATOM 806 C C . ASP A 1 101 ? 10.344 37.272 43.320 1.00 19.98 101 ASP A C 1
ATOM 807 O O . ASP A 1 101 ? 11.495 37.418 43.732 1.00 19.20 101 ASP A O 1
ATOM 812 N N . GLU A 1 102 ? 9.985 37.467 42.049 1.00 20.81 102 GLU A N 1
ATOM 813 C CA . GLU A 1 102 ? 10.984 37.744 40.994 1.00 22.20 102 GLU A CA 1
ATOM 814 C C . GLU A 1 102 ? 10.956 39.167 40.421 1.00 22.62 102 GLU A C 1
ATOM 815 O O . GLU A 1 102 ? 11.741 39.493 39.520 1.00 23.04 102 GLU A O 1
ATOM 821 N N . ILE A 1 103 ? 10.062 40.009 40.926 1.00 22.43 103 ILE A N 1
ATOM 822 C CA . ILE A 1 103 ? 9.723 41.303 40.295 1.00 22.36 103 ILE A CA 1
ATOM 823 C C . ILE A 1 103 ? 9.035 41.067 38.960 1.00 22.60 103 ILE A C 1
ATOM 824 O O . ILE A 1 103 ? 9.639 41.168 37.866 1.00 22.54 103 ILE A O 1
ATOM 829 N N . LYS A 1 104 ? 7.764 40.712 39.073 1.00 21.99 104 LYS A N 1
ATOM 830 C CA . LYS A 1 104 ? 6.882 40.526 37.944 1.00 22.20 104 LYS A CA 1
ATOM 831 C C . LYS A 1 104 ? 5.608 41.326 38.173 1.00 21.17 104 LYS A C 1
ATOM 832 O O . LYS A 1 104 ? 5.246 41.607 39.326 1.00 21.00 104 LYS A O 1
ATOM 838 N N . PRO A 1 105 ? 4.912 41.688 37.077 1.00 20.93 105 PRO A N 1
ATOM 839 C CA . PRO A 1 105 ? 3.714 42.483 37.216 1.00 20.75 105 PRO A CA 1
ATOM 840 C C . PRO A 1 105 ? 2.595 41.673 37.827 1.00 20.69 105 PRO A C 1
ATOM 841 O O . PRO A 1 105 ? 2.531 40.453 37.603 1.00 20.10 105 PRO A O 1
ATOM 845 N N . HIS A 1 106 ? 1.733 42.365 38.570 1.00 20.32 106 HIS A N 1
ATOM 846 C CA . HIS A 1 106 ? 0.493 41.781 39.106 1.00 20.00 106 HIS A CA 1
ATOM 847 C C . HIS A 1 106 ? -0.622 42.800 39.084 1.00 20.84 106 HIS A C 1
ATOM 848 O O . HIS A 1 106 ? -0.364 43.998 39.275 1.00 21.21 106 HIS A O 1
ATOM 855 N N . HIS A 1 107 ? -1.853 42.338 38.862 1.00 20.28 107 HIS A N 1
ATOM 856 C CA . HIS A 1 107 ? -3.015 43.207 38.974 1.00 20.85 107 HIS A CA 1
ATOM 857 C C . HIS A 1 107 ? -3.660 43.005 40.348 1.00 20.89 107 HIS A C 1
ATOM 858 O O . HIS A 1 107 ? -4.631 42.252 40.493 1.00 21.43 107 HIS A O 1
ATOM 865 N N . CYS A 1 108 ? -3.118 43.679 41.355 1.00 19.78 108 CYS A N 1
ATOM 866 C CA . CYS A 1 108 ? -3.466 43.403 42.730 1.00 19.37 108 CYS A CA 1
ATOM 867 C C . CYS A 1 108 ? -3.645 44.699 43.515 1.00 19.81 108 CYS A C 1
ATOM 868 O O . CYS A 1 108 ? -3.273 45.794 43.028 1.00 20.26 108 CYS A O 1
ATOM 871 N N . ASP A 1 109 ? -4.237 44.579 44.702 1.00 19.37 109 ASP A N 1
ATOM 872 C CA . ASP A 1 109 ? -4.455 45.721 45.587 1.00 19.72 109 ASP A CA 1
ATOM 873 C C . ASP A 1 109 ? -3.324 45.859 46.582 1.00 19.40 109 ASP A C 1
ATOM 874 O O . ASP A 1 109 ? -3.026 46.969 47.065 1.00 18.86 109 ASP A O 1
ATOM 879 N N . ILE A 1 110 ? -2.696 44.724 46.892 1.00 17.71 110 ILE A N 1
ATOM 880 C CA . ILE A 1 110 ? -1.547 44.653 47.774 1.00 17.70 110 ILE A CA 1
ATOM 881 C C . ILE A 1 110 ? -0.566 43.730 47.080 1.00 17.18 110 ILE A C 1
ATOM 882 O O . ILE A 1 110 ? -0.928 42.608 46.681 1.00 15.34 110 ILE A O 1
ATOM 887 N N . LEU A 1 111 ? 0.653 44.224 46.878 1.00 16.11 111 LEU A N 1
ATOM 888 C CA . LEU A 1 111 ? 1.746 43.388 46.368 1.00 16.08 111 LEU A CA 1
ATOM 889 C C . LEU A 1 111 ? 2.669 43.027 47.529 1.00 16.46 111 LEU A C 1
ATOM 890 O O . LEU A 1 111 ? 3.106 43.912 48.282 1.00 16.90 111 LEU A O 1
ATOM 895 N N . LEU A 1 112 ? 2.997 41.738 47.675 1.00 15.36 112 LEU A N 1
ATOM 896 C CA . LEU A 1 112 ? 3.782 41.311 48.814 1.00 15.45 112 LEU A CA 1
ATOM 897 C C . LEU A 1 112 ? 5.026 40.579 48.326 1.00 15.43 112 LEU A C 1
ATOM 898 O O . LEU A 1 112 ? 4.910 39.492 47.774 1.00 16.25 112 LEU A O 1
ATOM 903 N N . ASN A 1 113 ? 6.195 41.185 48.522 1.00 15.65 113 ASN A N 1
ATOM 904 C CA . ASN A 1 113 ? 7.470 40.518 48.233 1.00 16.55 113 ASN A CA 1
ATOM 905 C C . ASN A 1 113 ? 8.266 40.424 49.524 1.00 17.80 113 ASN A C 1
ATOM 906 O O . ASN A 1 113 ? 8.839 41.401 49.982 1.00 18.11 113 ASN A O 1
ATOM 911 N N . VAL A 1 114 ? 8.310 39.229 50.102 1.00 18.36 114 VAL A N 1
ATOM 912 C CA . VAL A 1 114 ? 8.886 39.051 51.431 1.00 19.39 114 VAL A CA 1
ATOM 913 C C . VAL A 1 114 ? 10.428 38.980 51.409 1.00 19.04 114 VAL A C 1
ATOM 914 O O . VAL A 1 114 ? 11.055 38.916 52.462 1.00 19.21 114 VAL A O 1
ATOM 918 N N . ASN A 1 115 ? 11.030 38.980 50.217 1.00 19.33 115 ASN A N 1
ATOM 919 C CA . ASN A 1 115 ? 12.476 38.760 50.079 1.00 20.04 115 ASN A CA 1
ATOM 920 C C . ASN A 1 115 ? 13.254 40.040 50.383 1.00 20.87 115 ASN A C 1
ATOM 921 O O . ASN A 1 115 ? 12.829 41.130 49.994 1.00 21.90 115 ASN A O 1
ATOM 926 N N . ALA A 1 116 ? 14.374 39.904 51.087 1.00 21.26 116 ALA A N 1
ATOM 927 C CA . ALA A 1 116 ? 15.090 41.063 51.629 1.00 21.93 116 ALA A CA 1
ATOM 928 C C . ALA A 1 116 ? 15.642 41.983 50.543 1.00 22.14 116 ALA A C 1
ATOM 929 O O . ALA A 1 116 ? 15.838 43.173 50.794 1.00 23.07 116 ALA A O 1
ATOM 931 N N . TYR A 1 117 ? 15.875 41.447 49.341 1.00 21.52 117 TYR A N 1
ATOM 932 C CA . TYR A 1 117 ? 16.416 42.242 48.234 1.00 22.04 117 TYR A CA 1
ATOM 933 C C . TYR A 1 117 ? 15.426 43.284 47.712 1.00 22.14 117 TYR A C 1
ATOM 934 O O . TYR A 1 117 ? 15.834 44.268 47.081 1.00 22.46 117 TYR A O 1
ATOM 943 N N . ALA A 1 118 ? 14.131 43.046 47.936 1.00 21.83 118 ALA A N 1
ATOM 944 C CA . ALA A 1 118 ? 13.103 43.770 47.189 1.00 21.50 118 ALA A CA 1
ATOM 945 C C . ALA A 1 118 ? 12.801 45.143 47.778 1.00 21.45 118 ALA A C 1
ATOM 946 O O . ALA A 1 118 ? 12.796 45.332 48.992 1.00 20.15 118 ALA A O 1
ATOM 948 N N . LYS A 1 119 ? 12.532 46.084 46.882 1.00 22.22 119 LYS A N 1
ATOM 949 C CA . LYS A 1 119 ? 12.186 47.448 47.245 1.00 23.70 119 LYS A CA 1
ATOM 950 C C . LYS A 1 119 ? 10.912 47.861 46.523 1.00 22.69 119 LYS A C 1
ATOM 951 O O . LYS A 1 119 ? 10.654 47.427 45.402 1.00 22.99 119 LYS A O 1
ATOM 957 N N . ALA A 1 120 ? 10.115 48.714 47.149 1.00 23.52 120 ALA A N 1
ATOM 958 C CA . ALA A 1 120 ? 8.860 49.127 46.510 1.00 23.43 120 ALA A CA 1
ATOM 959 C C . ALA A 1 120 ? 9.093 49.740 45.123 1.00 23.60 120 ALA A C 1
ATOM 960 O O . ALA A 1 120 ? 8.334 49.485 44.181 1.00 23.25 120 ALA A O 1
ATOM 962 N N . SER A 1 121 ? 10.175 50.513 44.970 1.00 23.71 121 SER A N 1
ATOM 963 C CA . SER A 1 121 ? 10.477 51.127 43.675 1.00 23.91 121 SER A CA 1
ATOM 964 C C . SER A 1 121 ? 10.619 50.141 42.512 1.00 23.53 121 SER A C 1
ATOM 965 O O . SER A 1 121 ? 10.416 50.515 41.350 1.00 24.07 121 SER A O 1
ATOM 968 N N . ASP A 1 122 ? 10.939 48.877 42.818 1.00 23.06 122 ASP A N 1
ATOM 969 C CA . ASP A 1 122 ? 11.086 47.838 41.801 1.00 22.47 122 ASP A CA 1
ATOM 970 C C . ASP A 1 122 ? 9.775 47.607 41.054 1.00 21.81 122 ASP A C 1
ATOM 971 O O . ASP A 1 122 ? 9.778 47.127 39.931 1.00 21.75 122 ASP A O 1
ATOM 976 N N . TYR A 1 123 ? 8.664 47.968 41.683 1.00 21.23 123 TYR A N 1
ATOM 977 C CA . TYR A 1 123 ?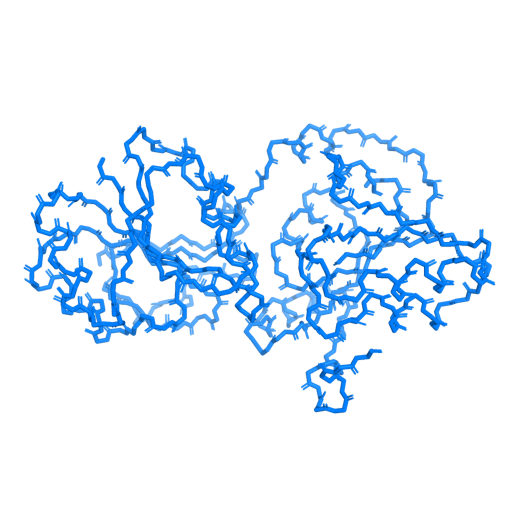 7.350 47.686 41.110 1.00 21.29 123 TYR A CA 1
ATOM 978 C C . TYR A 1 123 ? 6.688 48.890 40.417 1.00 21.75 123 TYR A C 1
ATOM 979 O O . TYR A 1 123 ? 5.540 48.799 39.968 1.00 20.86 123 TYR A O 1
ATOM 988 N N . GLU A 1 124 ? 7.409 50.013 40.312 1.00 22.45 124 GLU A N 1
ATOM 989 C CA . GLU A 1 124 ? 6.911 51.122 39.477 1.00 22.33 124 GLU A CA 1
ATOM 990 C C . GLU A 1 124 ? 6.472 50.648 38.104 1.00 22.14 124 GLU A C 1
ATOM 991 O O . GLU A 1 124 ? 7.252 50.038 37.380 1.00 22.71 124 GLU A O 1
ATOM 997 N N . GLY A 1 125 ? 5.223 50.923 37.749 1.00 21.78 125 GLY A N 1
ATOM 998 C CA . GLY A 1 125 ? 4.699 50.520 36.463 1.00 22.40 125 GLY A CA 1
ATOM 999 C C . GLY A 1 125 ? 4.275 49.064 36.374 1.00 23.14 125 GLY A C 1
ATOM 1000 O O . GLY A 1 125 ? 3.713 48.665 35.369 1.00 24.35 125 GLY A O 1
ATOM 1001 N N . LEU A 1 126 ? 4.526 48.272 37.415 1.00 23.26 126 LEU A N 1
ATOM 1002 C CA . LEU A 1 126 ? 4.188 46.828 37.366 1.00 22.85 126 LEU A CA 1
ATOM 1003 C C . LEU A 1 126 ? 2.896 46.459 38.097 1.00 23.05 126 LEU A C 1
ATOM 1004 O O . LEU A 1 126 ? 2.409 45.326 37.971 1.00 22.46 126 LEU A O 1
ATOM 1009 N N . VAL A 1 127 ? 2.367 47.399 38.873 1.00 23.01 127 VAL A N 1
ATOM 1010 C CA . VAL A 1 127 ? 1.148 47.196 39.654 1.00 23.34 127 VAL A CA 1
ATOM 1011 C C . VAL A 1 127 ? 0.237 48.407 39.490 1.00 25.27 127 VAL A C 1
ATOM 1012 O O . VAL A 1 127 ? 0.722 49.505 39.138 1.00 26.10 127 VAL A O 1
ATOM 1016 N N . PRO A 1 128 ? -1.064 48.236 39.753 1.00 26.53 128 PRO A N 1
ATOM 1017 C CA . PRO A 1 128 ? -1.988 49.385 39.733 1.00 27.20 128 PRO A CA 1
ATOM 1018 C C . PRO A 1 128 ? -1.547 50.543 40.625 1.00 27.19 128 PRO A C 1
ATOM 1019 O O . PRO A 1 128 ? -1.025 50.348 41.737 1.00 27.96 128 PRO A O 1
ATOM 1023 N N . LYS A 1 130 ? -2.633 52.551 42.914 1.00 30.67 130 LYS A N 1
ATOM 1024 C CA . LYS A 1 130 ? -3.404 52.432 44.148 1.00 30.77 130 LYS A CA 1
ATOM 1025 C C . LYS A 1 130 ? -2.936 51.242 44.989 1.00 29.64 130 LYS A C 1
ATOM 1026 O O . LYS A 1 130 ? -3.270 51.128 46.175 1.00 30.10 130 LYS A O 1
ATOM 1032 N N . CYS A 1 131 ? -2.141 50.379 44.371 1.00 27.96 131 CYS A N 1
ATOM 1033 C CA . CYS A 1 131 ? -1.629 49.178 45.026 1.00 26.30 131 CYS A CA 1
ATOM 1034 C C . CYS A 1 131 ? -0.655 49.503 46.169 1.00 25.60 131 CYS A C 1
ATOM 1035 O O . CYS A 1 131 ? 0.252 50.327 46.003 1.00 25.37 131 CYS A O 1
ATOM 1038 N N . GLU A 1 132 ? -0.861 48.887 47.330 1.00 24.73 132 GLU A N 1
ATOM 1039 C CA . GLU A 1 132 ? 0.082 49.006 48.433 1.00 24.47 132 GLU A CA 1
ATOM 1040 C C . GLU A 1 132 ? 1.164 47.980 48.167 1.00 24.38 132 GLU A C 1
ATOM 1041 O O . GLU A 1 132 ? 0.875 46.775 48.061 1.00 22.68 132 GLU A O 1
ATOM 1047 N N . VAL A 1 133 ? 2.395 48.468 48.037 1.00 23.61 133 VAL A N 1
ATOM 1048 C CA . VAL A 1 133 ? 3.534 47.620 47.681 1.00 23.69 133 VAL A CA 1
ATOM 1049 C C . VAL A 1 133 ? 4.329 47.351 48.943 1.00 24.24 133 VAL A C 1
ATOM 1050 O O . VAL A 1 133 ? 4.904 48.279 49.541 1.00 24.82 133 VAL A O 1
ATOM 1054 N N . ARG A 1 134 ? 4.346 46.086 49.366 1.00 22.86 134 ARG A N 1
ATOM 1055 C CA . ARG A 1 134 ? 5.036 45.664 50.572 1.00 22.35 134 ARG A CA 1
ATOM 1056 C C . ARG A 1 134 ? 6.242 44.826 50.151 1.00 22.46 134 ARG A C 1
ATOM 1057 O O . ARG A 1 134 ? 6.087 43.702 49.677 1.00 21.51 134 ARG A O 1
ATOM 1065 N N . CYS A 1 135 ? 7.442 45.387 50.296 1.00 21.81 135 CYS A N 1
ATOM 1066 C CA . CYS A 1 135 ? 8.654 44.688 49.877 1.00 21.80 135 CYS A CA 1
ATOM 1067 C C . CYS A 1 135 ? 9.699 44.676 50.964 1.00 21.88 135 CYS A C 1
ATOM 1068 O O . CYS A 1 135 ? 9.890 45.674 51.657 1.00 21.89 135 CYS A O 1
ATOM 1071 N N . GLY A 1 136 ? 10.401 43.559 51.093 1.00 21.29 136 GLY A N 1
ATOM 1072 C CA . GLY A 1 136 ? 11.607 43.552 51.884 1.00 21.83 136 GLY A CA 1
ATOM 1073 C C . GLY A 1 136 ? 11.483 42.877 53.234 1.00 21.99 136 GLY A C 1
ATOM 1074 O O . GLY A 1 136 ? 10.443 42.297 53.568 1.00 21.74 136 GLY A O 1
ATOM 1075 N N . PHE A 1 137 ? 12.558 42.987 54.013 1.00 22.46 137 PHE A N 1
ATOM 1076 C CA . PHE A 1 137 ? 12.704 42.273 55.277 1.00 23.29 137 PHE A CA 1
ATOM 1077 C C . PHE A 1 137 ? 11.679 42.695 56.329 1.00 24.12 137 PHE A C 1
ATOM 1078 O O . PHE A 1 137 ? 11.340 41.899 57.216 1.00 23.92 137 PHE A O 1
ATOM 1086 N N . SER A 1 138 ? 11.165 43.922 56.193 1.00 24.72 138 SER A N 1
ATOM 1087 C CA . SER A 1 138 ? 10.039 44.413 56.986 1.00 26.50 138 SER A CA 1
ATOM 1088 C C . SER A 1 138 ? 8.860 43.453 56.958 1.00 25.98 138 SER A C 1
ATOM 1089 O O . SER A 1 138 ? 8.114 43.354 57.931 1.00 27.44 138 SER A O 1
ATOM 1092 N N . TYR A 1 139 ? 8.693 42.748 55.844 1.00 25.10 139 TYR A N 1
ATOM 1093 C CA . TYR A 1 139 ? 7.517 41.906 55.657 1.00 24.39 139 TYR A CA 1
ATOM 1094 C C . TYR A 1 139 ? 7.812 40.401 55.655 1.00 23.74 139 TYR A C 1
ATOM 1095 O O . TYR A 1 139 ? 6.967 39.609 55.231 1.00 23.52 139 TYR A O 1
ATOM 1104 N N . ALA A 1 140 ? 8.990 40.015 56.146 1.00 22.55 140 ALA A N 1
ATOM 1105 C CA . ALA A 1 140 ? 9.349 38.601 56.282 1.00 22.09 140 ALA A CA 1
ATOM 1106 C C . ALA A 1 140 ? 8.276 37.814 57.054 1.00 22.11 140 ALA A C 1
ATOM 1107 O O . ALA A 1 140 ? 7.625 38.338 57.962 1.00 22.32 140 ALA A O 1
ATOM 1109 N N . LEU A 1 141 ? 8.101 36.555 56.674 1.00 21.83 141 LEU A N 1
ATOM 1110 C CA . LEU A 1 141 ? 7.147 35.672 57.333 1.00 22.52 141 LEU A CA 1
ATOM 1111 C C . LEU A 1 141 ? 7.949 34.637 58.113 1.00 23.36 141 LEU A C 1
ATOM 1112 O O . LEU A 1 141 ? 8.299 33.581 57.609 1.00 23.59 141 LEU A O 1
ATOM 1117 N N . ILE A 1 142 ? 8.260 34.991 59.345 1.00 24.93 142 ILE A N 1
ATOM 1118 C CA . ILE A 1 142 ? 9.139 34.185 60.187 1.00 26.56 142 ILE A CA 1
ATOM 1119 C C . ILE A 1 142 ? 8.302 33.593 61.330 1.00 28.48 142 ILE A C 1
ATOM 1120 O O . ILE A 1 142 ? 7.579 34.325 62.003 1.00 29.33 142 ILE A O 1
ATOM 1125 N N . ARG A 1 143 ? 8.383 32.277 61.536 1.00 30.54 143 ARG A N 1
ATOM 1126 C CA . ARG A 1 143 ? 7.678 31.633 62.654 1.00 32.47 143 ARG A CA 1
ATOM 1127 C C . ARG A 1 143 ? 8.186 32.191 63.980 1.00 32.89 143 ARG A C 1
ATOM 1128 O O . ARG A 1 143 ? 9.331 32.661 64.071 1.00 33.47 143 ARG A O 1
ATOM 1136 N N . GLU A 1 144 ? 7.346 32.137 65.011 1.00 33.49 144 GLU A N 1
ATOM 1137 C CA . GLU A 1 144 ? 7.672 32.759 66.306 1.00 33.77 144 GLU A CA 1
ATOM 1138 C C . GLU A 1 144 ? 8.959 32.243 66.969 1.00 33.02 144 GLU A C 1
ATOM 1139 O O . GLU A 1 144 ? 9.704 33.030 67.556 1.00 33.31 144 GLU A O 1
ATOM 1145 N N . GLU A 1 145 ? 9.214 30.939 66.857 1.00 32.64 145 GLU A N 1
ATOM 1146 C CA . GLU A 1 145 ? 10.427 30.306 67.437 1.00 31.87 145 GLU A CA 1
ATOM 1147 C C . GLU A 1 145 ? 11.740 31.035 67.114 1.00 30.36 145 GLU A C 1
ATOM 1148 O O . GLU A 1 145 ? 12.657 31.055 67.933 1.00 29.62 145 GLU A O 1
ATOM 1154 N N . PHE A 1 146 ? 11.826 31.629 65.921 1.00 28.51 146 PHE A N 1
ATOM 1155 C CA . PHE A 1 146 ? 13.035 32.332 65.485 1.00 28.01 146 PHE A CA 1
ATOM 1156 C C . PHE A 1 146 ? 13.254 33.643 66.209 1.00 27.99 146 PHE A C 1
ATOM 1157 O O . PHE A 1 146 ? 14.393 34.042 66.468 1.00 27.33 146 PHE A O 1
ATOM 1165 N N . TYR A 1 147 ? 12.162 34.338 66.503 1.00 28.67 147 TYR A N 1
ATOM 1166 C CA . TYR A 1 147 ? 12.273 35.569 67.273 1.00 28.97 147 TYR A CA 1
ATOM 1167 C C . TYR A 1 147 ? 12.784 35.253 68.682 1.00 29.44 147 TYR A C 1
ATOM 1168 O O . TYR A 1 147 ? 13.655 35.965 69.197 1.00 29.38 147 TYR A O 1
ATOM 1177 N N . GLN A 1 148 ? 12.262 34.174 69.271 1.00 30.11 148 GLN A N 1
ATOM 1178 C CA . GLN A 1 148 ? 12.707 33.692 70.592 1.00 31.22 148 GLN A CA 1
ATOM 1179 C C . GLN A 1 148 ? 14.206 33.330 70.533 1.00 30.84 148 GLN A C 1
ATOM 1180 O O . GLN A 1 148 ? 15.014 33.786 71.348 1.00 30.93 148 GLN A O 1
ATOM 1186 N N . GLU A 1 149 ? 14.578 32.544 69.526 1.00 29.96 149 GLU A N 1
ATOM 1187 C CA . GLU A 1 149 ? 15.944 32.025 69.429 1.00 29.70 149 GLU A CA 1
ATOM 1188 C C . GLU A 1 149 ? 16.981 33.112 69.119 1.00 29.96 149 GLU A C 1
ATOM 1189 O O . GLU A 1 149 ? 18.116 33.041 69.585 1.00 29.63 149 GLU A O 1
ATOM 1195 N N . ALA A 1 150 ? 16.576 34.137 68.369 1.00 30.39 150 ALA A N 1
ATOM 1196 C CA . ALA A 1 150 ? 17.446 35.276 68.051 1.00 31.12 150 ALA A CA 1
ATOM 1197 C C . ALA A 1 150 ? 18.057 35.963 69.279 1.00 31.81 150 ALA A C 1
ATOM 1198 O O . ALA A 1 150 ? 19.070 36.660 69.168 1.00 31.92 150 ALA A O 1
ATOM 1200 N N . LYS A 1 151 ? 17.445 35.758 70.444 1.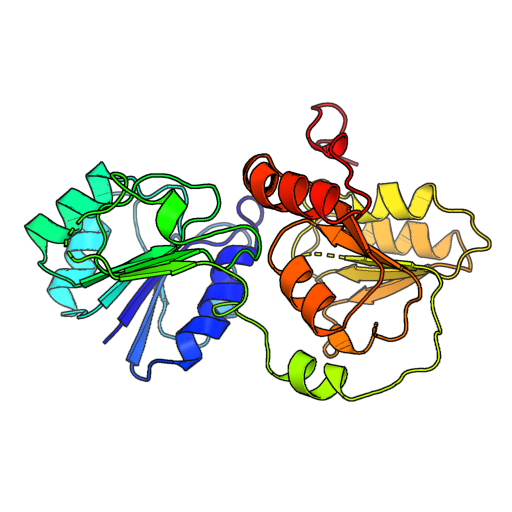00 32.60 151 LYS A N 1
ATOM 1201 C CA . LYS A 1 151 ? 17.933 36.362 71.688 1.00 34.02 151 LYS A CA 1
ATOM 1202 C C . LYS A 1 151 ? 18.988 35.510 72.406 1.00 34.05 151 LYS A C 1
ATOM 1203 O O . LYS A 1 151 ? 19.697 35.999 73.298 1.00 34.25 151 LYS A O 1
ATOM 1209 N N . GLU A 1 152 ? 19.089 34.245 72.005 1.00 33.69 152 GLU A N 1
ATOM 1210 C CA . GLU A 1 152 ? 20.030 33.312 72.630 1.00 33.57 152 GLU A CA 1
ATOM 1211 C C . GLU A 1 152 ? 21.424 33.400 72.009 1.00 33.77 152 GLU A C 1
ATOM 1212 O O . GLU A 1 152 ? 21.564 33.712 70.823 1.00 33.67 152 GLU A O 1
ATOM 1218 N N . ASN A 1 153 ? 22.450 33.132 72.818 1.00 33.30 153 ASN A N 1
ATOM 1219 C CA . AS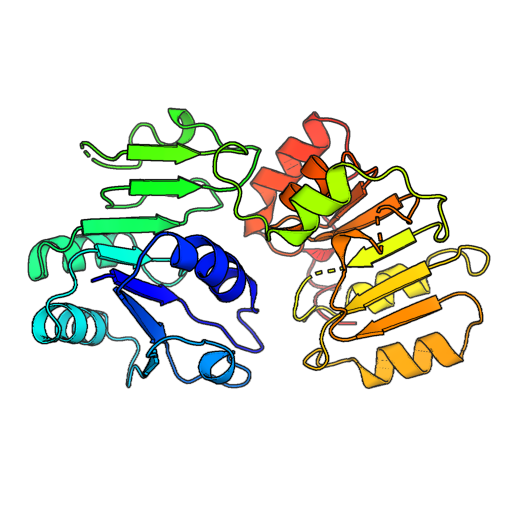N A 1 153 ? 23.823 33.017 72.334 1.00 33.03 153 ASN A CA 1
ATOM 1220 C C . ASN A 1 153 ? 24.362 31.599 72.554 1.00 32.15 153 ASN A C 1
ATOM 1221 O O . ASN A 1 153 ? 24.902 31.288 73.624 1.00 32.26 153 ASN A O 1
ATOM 1226 N N . ARG A 1 154 ? 24.219 30.756 71.534 1.00 30.17 154 ARG A N 1
ATOM 1227 C CA . ARG A 1 154 ? 24.462 29.319 71.661 1.00 28.56 154 ARG A CA 1
ATOM 1228 C C . ARG A 1 154 ? 25.913 28.939 71.432 1.00 27.64 154 ARG A C 1
ATOM 1229 O O . ARG A 1 154 ? 26.583 29.481 70.542 1.00 27.30 154 ARG A O 1
ATOM 1237 N N . LYS A 1 155 ? 26.398 28.003 72.249 1.00 26.44 155 LYS A N 1
ATOM 1238 C CA . LYS A 1 155 ? 27.660 27.353 71.996 1.00 25.56 155 LYS A CA 1
ATOM 1239 C C . LYS A 1 155 ? 27.495 26.544 70.711 1.00 24.94 155 LYS A C 1
ATOM 1240 O O . LYS A 1 155 ? 26.478 25.889 70.522 1.00 25.06 155 LYS A O 1
ATOM 1246 N N . LYS A 1 156 ? 28.497 26.590 69.841 1.00 25.25 156 LYS A N 1
ATOM 1247 C CA . LYS A 1 156 ? 28.404 25.942 68.538 1.00 24.77 156 LYS A CA 1
ATOM 1248 C C . LYS A 1 156 ? 28.704 24.451 68.629 1.00 24.81 156 LYS A C 1
ATOM 1249 O O . LYS A 1 156 ? 29.723 24.060 69.193 1.00 24.98 156 LYS A O 1
ATOM 1255 N N . LYS A 1 157 ? 27.815 23.646 68.055 1.00 23.89 157 LYS A N 1
ATOM 1256 C CA . LYS A 1 157 ? 27.905 22.184 68.096 1.00 23.92 157 LYS A CA 1
ATOM 1257 C C . LYS A 1 157 ? 28.147 21.568 66.733 1.00 24.00 157 LYS A C 1
ATOM 1258 O O . LYS A 1 157 ? 28.514 20.391 66.648 1.00 23.96 157 LYS A O 1
ATOM 1264 N N . TYR A 1 158 ? 27.920 22.358 65.676 1.00 23.13 158 TYR A N 1
ATOM 1265 C CA . TYR A 1 158 ? 28.057 21.872 64.292 1.00 22.29 158 TYR A CA 1
ATOM 1266 C C . TYR A 1 158 ? 28.930 22.816 63.497 1.00 21.77 158 TYR A C 1
ATOM 1267 O O . TYR A 1 158 ? 28.859 24.042 63.668 1.00 21.88 158 TYR A O 1
ATOM 1276 N N . ASP A 1 159 ? 29.791 22.251 62.648 1.00 20.32 159 ASP A N 1
ATOM 1277 C CA . ASP A 1 159 ? 30.523 23.057 61.695 1.00 19.59 159 ASP A CA 1
ATOM 1278 C C . ASP A 1 159 ? 29.564 23.529 60.599 1.00 19.57 159 ASP A C 1
ATOM 1279 O O . ASP A 1 159 ? 29.679 24.648 60.128 1.00 19.63 159 ASP A O 1
ATOM 1284 N N . PHE A 1 160 ? 28.643 22.655 60.202 1.00 19.13 160 PHE A N 1
ATOM 1285 C CA . PHE A 1 160 ? 27.687 22.951 59.125 1.00 18.87 160 PHE A CA 1
ATOM 1286 C C . PHE A 1 160 ? 26.277 22.481 59.457 1.00 18.46 160 PHE A C 1
ATOM 1287 O O . PHE A 1 160 ? 26.084 21.363 59.957 1.00 18.79 160 PHE A O 1
ATOM 1295 N N . PHE A 1 161 ? 25.291 23.329 59.126 1.00 18.15 161 PHE A N 1
ATOM 1296 C CA . PHE A 1 161 ? 23.877 22.976 59.106 1.00 17.74 161 PHE A CA 1
ATOM 1297 C C . PHE A 1 161 ? 23.414 23.031 57.646 1.00 17.60 161 PHE A C 1
ATOM 1298 O O . PHE A 1 161 ? 23.590 24.057 56.977 1.00 18.51 161 PHE A O 1
ATOM 1306 N N . ILE A 1 162 ? 22.860 21.930 57.152 1.00 17.48 162 ILE A N 1
ATOM 1307 C CA . ILE A 1 162 ? 22.309 21.889 55.784 1.00 17.10 162 ILE A CA 1
ATOM 1308 C C . ILE A 1 162 ? 20.795 21.831 55.842 1.00 17.57 162 ILE A C 1
ATOM 1309 O O . ILE A 1 162 ? 20.224 20.918 56.443 1.00 17.79 162 ILE A O 1
ATOM 1314 N N . CYS A 1 163 ? 20.140 22.797 55.192 1.00 18.01 163 CYS A N 1
ATOM 1315 C CA . CYS A 1 163 ? 18.700 22.711 54.964 1.00 19.32 163 CYS A CA 1
ATOM 1316 C C . CYS A 1 163 ? 18.267 23.252 53.615 1.00 19.18 163 CYS A C 1
ATOM 1317 O O . CYS A 1 163 ? 18.470 24.435 53.310 1.00 19.53 163 CYS A O 1
ATOM 1328 N N . GLY A 1 165 ? 15.125 23.081 52.637 1.00 22.42 165 GLY A N 1
ATOM 1329 C CA . GLY A 1 165 ? 13.684 23.345 52.742 1.00 24.20 165 GLY A CA 1
ATOM 1330 C C . GLY A 1 165 ? 12.893 22.086 53.029 1.00 25.67 165 GLY A C 1
ATOM 1331 O O . GLY A 1 165 ? 13.434 21.120 53.566 1.00 26.64 165 GLY A O 1
ATOM 1332 N N . GLY A 1 166 ? 11.609 22.113 52.684 1.00 26.43 166 GLY A N 1
ATOM 1333 C CA . GLY A 1 166 ? 10.685 21.002 52.936 1.00 26.91 166 GLY A CA 1
ATOM 1334 C C . GLY A 1 166 ? 10.900 19.679 52.213 1.00 27.66 166 GLY A C 1
ATOM 1335 O O . GLY A 1 166 ? 10.681 18.616 52.790 1.00 28.95 166 GLY A O 1
ATOM 1336 N N . THR A 1 167 ? 11.310 19.724 50.952 1.00 26.92 167 THR A N 1
ATOM 1337 C CA . THR A 1 167 ? 11.243 18.540 50.101 1.00 27.07 167 THR A CA 1
ATOM 1338 C C . THR A 1 167 ? 12.584 18.086 49.494 1.00 25.94 167 THR A C 1
ATOM 1339 O O . THR A 1 167 ? 12.878 16.875 49.408 1.00 26.74 167 THR A O 1
ATOM 1343 N N . ASP A 1 168 ? 13.364 19.064 49.063 1.00 24.17 168 ASP A N 1
ATOM 1344 C CA . ASP A 1 168 ? 14.652 18.838 48.397 1.00 21.47 168 ASP A CA 1
ATOM 1345 C C . ASP A 1 168 ? 14.530 17.854 47.232 1.00 21.41 168 ASP A C 1
ATOM 1346 O O . ASP A 1 168 ? 15.196 16.813 47.202 1.00 20.09 168 ASP A O 1
ATOM 1351 N N . ILE A 1 169 ? 13.685 18.189 46.259 1.00 19.87 169 ILE A N 1
ATOM 1352 C CA . ILE A 1 169 ? 13.454 17.302 45.125 1.00 20.71 169 ILE A CA 1
ATOM 1353 C C . ILE A 1 169 ? 14.724 16.935 44.346 1.00 19.88 169 ILE A C 1
ATOM 1354 O O . ILE A 1 169 ? 14.809 15.839 43.800 1.00 20.87 169 I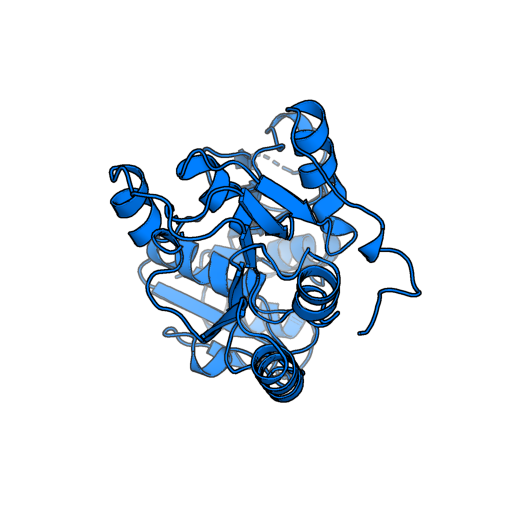LE A O 1
ATOM 1359 N N . LYS A 1 170 ? 15.690 17.848 44.307 1.00 18.30 170 LYS A N 1
ATOM 1360 C CA . LYS A 1 170 ? 16.953 17.610 43.621 1.00 17.54 170 LYS A CA 1
ATOM 1361 C C . LYS A 1 170 ? 17.907 16.797 44.487 1.00 17.00 170 LYS A C 1
ATOM 1362 O O . LYS A 1 170 ? 18.987 16.425 44.016 1.00 17.22 170 LYS A O 1
ATOM 1368 N N . ASN A 1 171 ? 17.521 16.524 45.735 1.00 15.95 171 ASN A N 1
ATOM 1369 C CA . ASN A 1 171 ? 18.403 15.799 46.671 1.00 16.45 171 ASN A CA 1
ATOM 1370 C C . ASN A 1 171 ? 19.789 16.439 46.789 1.00 16.12 171 ASN A C 1
ATOM 1371 O O . ASN A 1 171 ? 20.838 15.754 46.822 1.00 16.21 171 ASN A O 1
ATOM 1376 N N . LEU A 1 172 ? 19.809 17.767 46.867 1.00 16.10 172 LEU A N 1
ATOM 1377 C CA . LEU A 1 172 ? 21.061 18.467 47.103 1.00 15.71 172 LEU A CA 1
ATOM 1378 C C . LEU A 1 172 ? 21.669 18.185 48.475 1.00 16.08 172 LEU A C 1
ATOM 1379 O O . LEU A 1 172 ? 22.902 18.210 48.609 1.00 16.60 172 LEU A O 1
ATOM 1384 N N . SER A 1 173 ? 20.840 17.913 49.487 1.00 16.21 173 SER A N 1
ATOM 1385 C CA . SER A 1 173 ? 21.367 17.692 50.836 1.00 17.30 173 SER A CA 1
ATOM 1386 C C . SER A 1 173 ? 22.417 16.565 50.841 1.00 17.14 173 SER A C 1
ATOM 1387 O O . SER A 1 173 ? 23.456 16.676 51.489 1.00 17.44 173 SER A O 1
ATOM 1390 N N . LEU A 1 174 ? 22.145 15.522 50.070 1.00 16.97 174 LEU A N 1
ATOM 1391 C CA . LEU A 1 174 ? 23.065 14.371 49.986 1.00 16.97 174 LEU A CA 1
ATOM 1392 C C . LEU A 1 174 ? 24.362 14.771 49.276 1.00 16.74 174 LEU A C 1
ATOM 1393 O O . LEU A 1 174 ? 25.489 14.499 49.753 1.00 15.96 174 LEU A O 1
ATOM 1398 N N . GLN A 1 175 ? 24.203 15.436 48.138 1.00 16.36 175 GLN A N 1
ATOM 1399 C CA . GLN A 1 175 ? 25.358 15.880 47.353 1.00 16.44 175 GLN A CA 1
ATOM 1400 C C . GLN A 1 175 ? 26.245 16.823 48.150 1.00 16.16 175 GLN A C 1
ATOM 1401 O O . GLN A 1 175 ? 27.464 16.713 48.112 1.00 16.49 175 GLN A O 1
ATOM 1407 N N . ILE A 1 176 ? 25.636 17.753 48.883 1.00 15.35 176 ILE A N 1
ATOM 1408 C CA . ILE A 1 176 ? 26.401 18.707 49.686 1.00 16.22 176 ILE A CA 1
ATOM 1409 C C . ILE A 1 176 ? 27.148 18.017 50.830 1.00 16.72 176 ILE A C 1
ATOM 1410 O O . ILE A 1 176 ? 28.343 18.259 51.030 1.00 16.68 176 ILE A O 1
ATOM 1415 N N . ALA A 1 177 ? 26.451 17.161 51.572 1.00 16.85 177 ALA A N 1
ATOM 1416 C CA . ALA A 1 177 ? 27.061 16.471 52.707 1.00 18.00 177 ALA A CA 1
ATOM 1417 C C . ALA A 1 177 ? 28.161 15.551 52.229 1.00 19.20 177 ALA A C 1
ATOM 1418 O O . ALA A 1 177 ? 29.209 15.431 52.876 1.00 19.82 177 ALA A O 1
ATOM 1420 N N . SER A 1 178 ? 27.911 14.899 51.092 1.00 19.63 178 SER A N 1
ATOM 1421 C CA . SER A 1 178 ? 28.751 13.794 50.648 1.00 21.89 178 SER A CA 1
ATOM 1422 C C . SER A 1 178 ? 30.146 14.254 50.283 1.00 22.04 178 SER A C 1
ATOM 1423 O O . SER A 1 178 ? 31.116 13.473 50.378 1.00 22.99 178 SER A O 1
ATOM 1426 N N . GLU A 1 179 ? 30.264 15.524 49.909 1.00 21.84 179 GLU A N 1
ATOM 1427 C CA . GLU A 1 179 ? 31.547 16.090 49.538 1.00 22.80 179 GLU A CA 1
ATOM 1428 C C . GLU A 1 179 ? 32.231 16.951 50.601 1.00 21.96 179 GLU A C 1
ATOM 1429 O O . GLU A 1 179 ? 33.387 17.318 50.435 1.00 22.46 179 GLU A O 1
ATOM 1435 N N . LEU A 1 180 ? 31.521 17.298 51.670 1.00 21.03 180 LEU A N 1
ATOM 1436 C CA . LEU A 1 180 ? 32.144 18.039 52.766 1.00 20.90 180 LEU A CA 1
ATOM 1437 C C . LEU A 1 180 ? 33.124 17.095 53.478 1.00 21.25 180 LEU A C 1
ATOM 1438 O O . LEU A 1 180 ? 32.866 15.901 53.531 1.00 20.57 180 LEU A O 1
ATOM 1443 N N . PRO A 1 181 ? 34.238 17.640 54.022 1.00 22.09 181 PRO A N 1
ATOM 1444 C CA . PRO A 1 181 ? 35.230 16.795 54.707 1.00 22.90 181 PRO A CA 1
ATOM 1445 C C . PRO A 1 181 ? 34.581 15.969 55.811 1.00 23.18 181 PRO A C 1
ATOM 1446 O O . PRO A 1 181 ? 33.702 16.469 56.529 1.00 23.14 181 PRO A O 1
ATOM 1450 N N . LYS A 1 182 ? 35.009 14.718 55.952 1.00 22.96 182 LYS A N 1
ATOM 1451 C CA . LYS A 1 182 ? 34.363 13.827 56.910 1.00 23.59 182 LYS A CA 1
ATOM 1452 C C . LYS A 1 182 ? 34.764 14.121 58.363 1.00 23.24 182 LYS A C 1
ATOM 1453 O O . LYS A 1 182 ? 34.219 13.524 59.283 1.00 23.33 182 LYS A O 1
ATOM 1459 N N . THR A 1 183 ? 35.705 15.048 58.531 1.00 23.14 183 THR A N 1
ATOM 1460 C CA . THR A 1 183 ? 36.094 15.607 59.838 1.00 23.85 183 THR A CA 1
ATOM 1461 C C . THR A 1 183 ? 35.222 16.798 60.273 1.00 24.14 183 THR A C 1
ATOM 1462 O O . THR A 1 183 ? 35.444 17.371 61.365 1.00 24.81 183 THR A O 1
ATOM 1466 N N . LYS A 1 184 ? 34.270 17.194 59.427 1.00 23.00 184 LYS A N 1
ATOM 1467 C CA . LYS A 1 184 ? 33.367 18.308 59.778 1.00 22.97 184 LYS A CA 1
ATOM 1468 C C . LYS A 1 184 ? 32.059 17.785 60.357 1.00 21.86 184 LYS A C 1
ATOM 1469 O O . LYS A 1 184 ? 31.481 16.819 59.852 1.00 21.02 184 LYS A O 1
ATOM 1475 N N . ILE A 1 185 ? 31.601 18.429 61.427 1.00 21.24 185 ILE A N 1
ATOM 1476 C CA . ILE A 1 185 ? 30.412 17.974 62.128 1.00 21.36 185 ILE A CA 1
ATOM 1477 C C . ILE A 1 185 ? 29.190 18.584 61.450 1.00 21.47 185 ILE A C 1
ATOM 1478 O O . ILE A 1 185 ? 29.085 19.797 61.375 1.00 20.91 185 ILE A O 1
ATOM 1483 N N . ILE A 1 186 ? 28.305 17.737 60.933 1.00 21.00 186 ILE A N 1
ATOM 1484 C CA . ILE A 1 186 ? 27.223 18.198 60.051 1.00 21.89 186 ILE A CA 1
ATOM 1485 C C . ILE A 1 186 ? 25.874 17.837 60.634 1.00 21.90 186 ILE A C 1
ATOM 1486 O O . ILE A 1 186 ? 25.674 16.708 61.091 1.00 22.74 186 ILE A O 1
ATOM 1491 N N . SER A 1 187 ? 24.966 18.814 60.638 1.00 20.98 187 SER A N 1
ATOM 1492 C CA . SER A 1 187 ? 23.545 18.584 60.845 1.00 20.54 187 SER A CA 1
ATOM 1493 C C . SER A 1 187 ? 22.820 18.795 59.534 1.00 19.78 187 SER A C 1
ATOM 1494 O O . SER A 1 187 ? 23.117 19.740 58.813 1.00 19.17 187 SER A O 1
ATOM 1497 N N . ILE A 1 188 ? 21.882 17.911 59.240 1.00 19.50 188 ILE A N 1
ATOM 1498 C CA . ILE A 1 188 ? 20.976 18.074 58.111 1.00 19.52 188 ILE A CA 1
ATOM 1499 C C . ILE A 1 188 ? 19.528 18.044 58.592 1.00 20.38 188 ILE A C 1
ATOM 1500 O O . ILE A 1 188 ? 19.119 17.120 59.289 1.00 21.57 188 ILE A O 1
ATOM 1505 N N . ALA A 1 189 ? 18.764 19.060 58.207 1.00 21.00 189 ALA A N 1
ATOM 1506 C CA . ALA A 1 189 ? 17.323 19.100 58.499 1.00 21.79 189 ALA A CA 1
ATOM 1507 C C . ALA A 1 189 ? 16.519 18.831 57.236 1.00 22.09 189 ALA A C 1
ATOM 1508 O O . ALA A 1 189 ? 16.720 19.486 56.200 1.00 22.03 189 ALA A O 1
ATOM 1510 N N . THR A 1 190 ? 15.604 17.868 57.315 1.00 23.15 190 THR A N 1
ATOM 1511 C CA . THR A 1 190 ? 14.672 17.618 56.214 1.00 24.51 190 THR A CA 1
ATOM 1512 C C . THR A 1 190 ? 13.341 17.071 56.750 1.00 25.67 190 THR A C 1
ATOM 1513 O O . THR A 1 190 ? 13.222 16.747 57.949 1.00 25.55 190 THR A O 1
ATOM 1517 N N . SER A 1 191 ? 12.333 17.015 55.888 1.00 27.00 191 SER A N 1
ATOM 1518 C CA . SER A 1 191 ? 11.048 16.455 56.309 1.00 28.57 191 SER A CA 1
ATOM 1519 C C . SER A 1 191 ? 10.949 14.954 56.054 1.00 28.98 191 SER A C 1
ATOM 1520 O O . SER A 1 191 ? 11.727 14.390 55.277 1.00 28.41 191 SER A O 1
ATOM 1523 N N . SER A 1 192 ? 10.002 14.301 56.729 1.00 29.46 192 SER A N 1
ATOM 1524 C CA . SER A 1 192 ? 9.762 12.867 56.529 1.00 30.12 192 SER A CA 1
ATOM 1525 C C . SER A 1 192 ? 9.146 12.575 55.159 1.00 30.49 192 SER A C 1
ATOM 1526 O O . SER A 1 192 ? 9.039 11.407 54.768 1.00 30.92 192 SER A O 1
ATOM 1529 N N . SER A 1 193 ? 8.753 13.637 54.452 1.00 30.47 193 SER A N 1
ATOM 1530 C CA . SER A 1 193 ? 8.204 13.588 53.093 1.00 31.23 193 SER A CA 1
ATOM 1531 C C . SER A 1 193 ? 9.308 13.635 52.015 1.00 30.81 193 SER A C 1
ATOM 1532 O O . SER A 1 193 ? 9.029 13.602 50.809 1.00 31.01 193 SER A O 1
ATOM 1535 N N . ASN A 1 194 ? 10.561 13.742 52.448 1.00 29.89 194 ASN A N 1
ATOM 1536 C CA . ASN A 1 194 ? 11.690 13.777 51.518 1.00 29.08 194 ASN A CA 1
ATOM 1537 C C . ASN A 1 194 ? 11.728 12.470 50.723 1.00 28.97 194 ASN A C 1
ATOM 1538 O O . ASN A 1 194 ? 11.858 11.406 51.314 1.00 28.89 194 ASN A O 1
ATOM 1543 N N . PRO A 1 195 ? 11.627 12.557 49.381 1.00 29.18 195 PRO A N 1
ATOM 1544 C CA . PRO A 1 195 ? 11.561 11.340 48.557 1.00 29.41 195 PRO A CA 1
ATOM 1545 C C . PRO A 1 195 ? 12.851 10.496 48.548 1.00 29.66 195 PRO A C 1
ATOM 1546 O O . PRO A 1 195 ? 12.823 9.360 48.079 1.00 30.82 195 PRO A O 1
ATOM 1550 N N . ASN A 1 196 ? 13.957 11.042 49.059 1.00 28.77 196 ASN A N 1
ATOM 1551 C CA . ASN A 1 196 ? 15.218 10.308 49.154 1.00 27.80 196 ASN A CA 1
ATOM 1552 C C . ASN A 1 196 ? 15.699 10.138 50.603 1.00 27.48 196 ASN A C 1
ATOM 1553 O O . ASN A 1 196 ? 16.888 9.978 50.865 1.00 27.12 196 ASN A O 1
ATOM 1558 N N . LEU A 1 197 ? 14.764 10.162 51.555 1.00 27.20 197 LEU A N 1
ATOM 1559 C CA . LEU A 1 197 ? 15.108 10.020 52.969 1.00 27.43 197 LEU A CA 1
ATOM 1560 C C . LEU A 1 197 ? 15.900 8.747 53.316 1.00 27.32 197 LEU A C 1
ATOM 1561 O O . LEU A 1 197 ? 16.905 8.807 54.027 1.00 27.26 197 LEU A O 1
ATOM 1566 N N . LYS A 1 198 ? 15.434 7.597 52.833 1.00 27.95 198 LYS A N 1
ATOM 1567 C CA . LYS A 1 198 ? 16.092 6.324 53.161 1.00 28.14 198 LYS A CA 1
ATOM 1568 C C . LYS A 1 198 ? 17.553 6.356 52.719 1.00 27.06 198 LYS A C 1
ATOM 1569 O O . LYS A 1 198 ? 18.444 5.899 53.440 1.00 27.10 198 LYS A O 1
ATOM 1575 N N . LYS A 1 199 ? 17.785 6.917 51.534 1.00 26.66 199 LYS A N 1
ATOM 1576 C CA . LYS A 1 199 ? 19.121 7.067 50.979 1.00 26.12 199 LYS A CA 1
ATOM 1577 C C . LYS A 1 199 ? 19.974 7.994 51.850 1.00 25.46 199 LYS A C 1
ATOM 1578 O O . LYS A 1 199 ? 21.129 7.700 52.122 1.00 25.02 199 LYS A O 1
ATOM 1584 N N . LEU A 1 200 ? 19.400 9.106 52.306 1.00 24.62 200 LEU A N 1
ATOM 1585 C CA . LEU A 1 200 ? 20.113 10.007 53.216 1.00 25.04 200 LEU A CA 1
ATOM 1586 C C . LEU A 1 200 ? 20.505 9.309 54.541 1.00 24.80 200 LEU A C 1
ATOM 1587 O O . LEU A 1 200 ? 21.616 9.493 55.052 1.00 24.56 200 LEU A O 1
ATOM 1592 N N . GLN A 1 201 ? 19.591 8.495 55.068 1.00 25.28 201 GLN A N 1
ATOM 1593 C CA . GLN A 1 201 ? 19.846 7.702 56.268 1.00 26.01 201 GLN A CA 1
ATOM 1594 C C . GLN A 1 201 ? 20.954 6.664 56.065 1.00 26.26 201 GLN A C 1
ATOM 1595 O O . GLN A 1 201 ? 21.809 6.504 56.927 1.00 26.85 201 GLN A O 1
ATOM 1601 N N . LYS A 1 202 ? 20.938 5.975 54.925 1.00 27.37 202 LYS A N 1
ATOM 1602 C CA . LYS A 1 202 ? 21.998 5.021 54.571 1.00 27.72 202 LYS A CA 1
ATOM 1603 C C . LYS A 1 202 ? 23.360 5.709 54.495 1.00 27.82 202 LYS A C 1
ATOM 1604 O O . LYS A 1 202 ? 24.370 5.179 54.988 1.00 27.61 202 LYS A O 1
ATOM 1610 N N . PHE A 1 203 ? 23.391 6.879 53.853 1.00 26.85 203 PHE A N 1
ATOM 1611 C CA . PHE A 1 203 ? 24.631 7.636 53.729 1.00 27.45 203 PHE A CA 1
ATOM 1612 C C . PHE A 1 203 ? 25.181 8.057 55.091 1.00 27.65 203 PHE A C 1
ATOM 1613 O O . PHE A 1 203 ? 26.389 7.978 55.341 1.00 26.58 203 PHE A O 1
ATOM 1621 N N . ALA A 1 204 ? 24.286 8.519 55.961 1.00 28.35 204 ALA A N 1
ATOM 1622 C CA . ALA A 1 204 ? 24.665 8.923 57.317 1.00 29.73 204 ALA A CA 1
ATOM 1623 C C . ALA A 1 204 ? 25.328 7.758 58.081 1.00 30.37 204 ALA A C 1
ATOM 1624 O O . ALA A 1 204 ? 26.337 7.938 58.776 1.00 30.31 204 ALA A O 1
ATOM 1626 N N . LYS A 1 205 ? 24.783 6.561 57.886 1.00 31.42 205 LYS A N 1
ATOM 1627 C CA . LYS A 1 205 ? 25.294 5.343 58.523 1.00 32.15 205 LYS A CA 1
ATOM 1628 C C . LYS A 1 205 ? 26.730 5.002 58.085 1.00 32.16 205 LYS A C 1
ATOM 1629 O O . LYS A 1 205 ? 27.504 4.422 58.862 1.00 32.37 205 LYS A O 1
ATOM 1635 N N . LEU A 1 206 ? 27.095 5.375 56.861 1.00 31.44 206 LEU A N 1
ATOM 1636 C CA . LEU A 1 206 ? 28.446 5.115 56.351 1.00 31.68 206 LEU A CA 1
ATOM 1637 C C . LEU A 1 206 ? 29.498 5.969 57.035 1.00 31.18 206 LEU A C 1
ATOM 1638 O O . LEU A 1 206 ? 30.701 5.687 56.947 1.00 31.75 206 LEU A O 1
ATOM 1643 N N . HIS A 1 207 ? 29.043 7.011 57.721 1.00 30.87 207 HIS A N 1
ATOM 1644 C CA . HIS A 1 207 ? 29.950 7.999 58.289 1.00 30.18 207 HIS A CA 1
ATOM 1645 C C . HIS A 1 207 ? 29.768 8.182 59.805 1.00 29.34 207 HIS A C 1
ATOM 1646 O O . HIS A 1 207 ? 28.899 7.549 60.404 1.00 29.62 207 HIS A O 1
ATOM 1653 N N . ASN A 1 208 ? 30.613 8.996 60.424 1.00 27.94 208 ASN A N 1
ATOM 1654 C CA . ASN A 1 208 ? 30.477 9.257 61.858 1.00 26.82 208 ASN A CA 1
ATOM 1655 C C . ASN A 1 208 ? 30.153 10.724 62.165 1.00 25.90 208 ASN A C 1
ATOM 1656 O O . ASN A 1 208 ? 29.955 11.101 63.334 1.00 25.59 208 ASN A O 1
ATOM 1661 N N . ASN A 1 209 ? 30.060 11.542 61.110 1.00 23.68 209 ASN A N 1
ATOM 1662 C CA . ASN A 1 209 ? 30.041 12.999 61.284 1.00 22.84 209 ASN A CA 1
ATOM 1663 C C . ASN A 1 209 ? 28.739 13.677 60.880 1.00 22.48 209 ASN A C 1
ATOM 1664 O O . ASN A 1 209 ? 28.647 14.907 60.931 1.00 22.93 209 ASN A O 1
ATOM 1669 N N . ILE A 1 210 ? 27.761 12.891 60.460 1.00 22.07 210 ILE A N 1
ATOM 1670 C CA . ILE A 1 210 ? 26.500 13.446 59.954 1.00 22.28 210 ILE A CA 1
ATOM 1671 C C . ILE A 1 210 ? 25.344 13.058 60.864 1.00 22.74 210 ILE A C 1
ATOM 1672 O O . ILE A 1 210 ? 25.115 11.880 61.130 1.00 22.42 210 ILE A O 1
ATOM 1677 N N . ARG A 1 211 ? 24.622 14.072 61.336 1.00 22.61 211 ARG A N 1
ATOM 1678 C CA . ARG A 1 211 ? 23.450 13.858 62.151 1.00 23.53 211 ARG A CA 1
ATOM 1679 C C . ARG A 1 211 ? 22.229 14.390 61.400 1.00 23.31 211 ARG A C 1
ATOM 1680 O O . ARG A 1 211 ? 22.223 15.539 60.956 1.00 23.57 211 ARG A O 1
ATOM 1688 N N . LEU A 1 212 ? 21.228 13.535 61.217 1.00 23.12 212 LEU A N 1
ATOM 1689 C CA . LEU A 1 212 ? 19.989 13.918 60.532 1.00 24.08 212 LEU A CA 1
ATOM 1690 C C . LEU A 1 212 ? 18.943 14.292 61.552 1.00 24.57 212 LEU A C 1
ATOM 1691 O O . LEU A 1 212 ? 18.816 13.618 62.585 1.00 25.37 212 LEU A O 1
ATOM 1696 N N . PHE A 1 213 ? 18.197 15.347 61.242 1.00 24.75 213 PHE A N 1
ATOM 1697 C CA . PHE A 1 213 ? 17.061 15.801 62.048 1.00 25.01 213 PHE A CA 1
ATOM 1698 C C . PHE A 1 213 ? 15.811 15.822 61.157 1.00 25.52 213 PHE A C 1
ATOM 1699 O O . PHE A 1 213 ? 15.732 16.593 60.196 1.00 25.58 213 PHE A O 1
ATOM 1707 N N . ILE A 1 214 ? 14.849 14.947 61.448 1.00 25.85 214 ILE A N 1
ATOM 1708 C CA . ILE A 1 214 ? 13.668 14.796 60.600 1.00 26.76 214 ILE A CA 1
ATOM 1709 C C . ILE A 1 214 ? 12.444 15.427 61.256 1.00 27.50 214 ILE A C 1
ATOM 1710 O O . ILE A 1 214 ? 12.165 15.150 62.416 1.00 27.37 214 ILE A O 1
ATOM 1715 N N . ASP A 1 215 ? 11.740 16.273 60.502 1.00 28.54 215 ASP A N 1
ATOM 1716 C CA . ASP A 1 215 ? 10.602 17.062 61.005 1.00 30.05 215 ASP A CA 1
ATOM 1717 C C . ASP A 1 215 ? 10.940 17.680 62.353 1.00 30.82 215 ASP A C 1
ATOM 1718 O O . ASP A 1 215 ? 10.173 17.535 63.311 1.00 31.20 215 ASP A O 1
ATOM 1723 N N . HIS A 1 216 ? 12.090 18.348 62.429 1.00 31.09 216 HIS A N 1
ATOM 1724 C CA . HIS A 1 216 ? 12.605 18.884 63.683 1.00 32.13 216 HIS A CA 1
ATOM 1725 C C . HIS A 1 216 ? 11.784 20.090 64.134 1.00 32.81 216 HIS A C 1
ATOM 1726 O O . HIS A 1 216 ? 11.467 20.965 63.330 1.00 32.69 216 HIS A O 1
ATOM 1733 N N . GLU A 1 217 ? 11.451 20.128 65.423 1.00 33.97 217 GLU A N 1
ATOM 1734 C CA . GLU A 1 217 ? 10.564 21.178 65.933 1.00 35.37 217 GLU A CA 1
ATOM 1735 C C . GLU A 1 217 ? 11.254 22.488 66.293 1.00 35.10 217 GLU A C 1
ATOM 1736 O O . GLU A 1 217 ? 10.596 23.529 66.430 1.00 36.11 217 GLU A O 1
ATOM 1742 N N . ASN A 1 218 ? 12.573 22.452 66.427 1.00 34.23 218 ASN A N 1
ATOM 1743 C CA . ASN A 1 218 ? 13.316 23.649 66.772 1.00 33.09 218 ASN A CA 1
ATOM 1744 C C . ASN A 1 218 ? 14.483 23.881 65.815 1.00 31.64 218 ASN A C 1
ATOM 1745 O O . ASN A 1 218 ? 15.647 23.821 66.212 1.00 30.47 218 ASN A O 1
ATOM 1750 N N . ILE A 1 219 ? 14.156 24.143 64.554 1.00 29.88 219 ILE A N 1
ATOM 1751 C CA . ILE A 1 219 ? 15.178 24.385 63.531 1.00 29.05 219 ILE A CA 1
ATOM 1752 C C . ILE A 1 219 ? 16.007 25.647 63.800 1.00 27.28 219 ILE A C 1
ATOM 1753 O O . ILE A 1 219 ? 17.197 25.693 63.486 1.00 25.99 219 ILE A O 1
ATOM 1758 N N . ALA A 1 220 ? 15.378 26.650 64.416 1.00 25.56 220 ALA A N 1
ATOM 1759 C CA . ALA A 1 220 ? 16.075 27.858 64.830 1.00 24.47 220 ALA A CA 1
ATOM 1760 C C . ALA A 1 220 ? 17.287 27.588 65.735 1.00 23.99 220 ALA A C 1
ATOM 1761 O O . ALA A 1 220 ? 18.349 28.174 65.532 1.00 23.09 220 ALA A O 1
ATOM 1763 N N . LYS A 1 221 ? 17.129 26.707 66.726 1.00 23.66 221 LYS A N 1
ATOM 1764 C CA . LYS A 1 221 ? 18.240 26.402 67.647 1.00 24.28 221 LYS A CA 1
ATOM 1765 C C . LYS A 1 221 ? 19.350 25.647 66.926 1.00 23.60 221 LYS A C 1
ATOM 1766 O O . LYS A 1 221 ? 20.527 25.910 67.157 1.00 24.13 221 LYS A O 1
ATOM 1772 N N . LEU A 1 222 ? 18.969 24.727 66.046 1.00 23.80 222 LEU A N 1
ATOM 1773 C CA . LEU A 1 222 ? 19.961 24.007 65.224 1.00 24.53 222 LEU A CA 1
ATOM 1774 C C . LEU A 1 222 ? 20.804 24.975 64.420 1.00 24.32 222 LEU A C 1
ATOM 1775 O O . LEU A 1 222 ? 22.034 24.872 64.388 1.00 24.81 222 LEU A O 1
ATOM 1788 N N . ASN A 1 224 ? 21.180 28.173 65.126 1.00 23.81 224 ASN A N 1
ATOM 1789 C CA . ASN A 1 224 ? 21.930 29.002 66.063 1.00 24.12 224 ASN 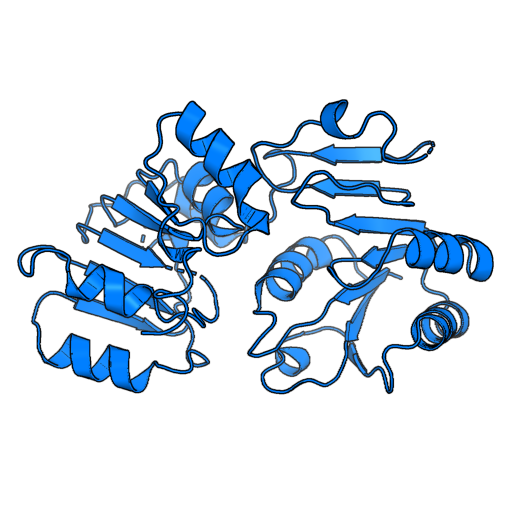A CA 1
ATOM 1790 C C . ASN A 1 224 ? 23.154 28.258 66.620 1.00 24.30 224 ASN A C 1
ATOM 1791 O O . ASN A 1 224 ? 24.170 28.869 66.950 1.00 24.98 224 ASN A O 1
ATOM 1796 N N . GLU A 1 225 ? 23.081 26.934 66.684 1.00 24.59 225 GLU A N 1
ATOM 1797 C CA . GLU A 1 225 ? 24.237 26.204 67.201 1.00 24.77 225 GLU A CA 1
ATOM 1798 C C . GLU A 1 225 ? 25.177 25.662 66.108 1.00 24.68 225 GLU A C 1
ATOM 1799 O O . GLU A 1 225 ? 26.084 24.864 66.376 1.00 24.49 225 GLU A O 1
ATOM 1805 N N . SER A 1 226 ? 25.015 26.176 64.889 1.00 23.63 226 SER A N 1
ATOM 1806 C CA . SER A 1 226 ? 25.904 25.796 63.799 1.00 23.23 226 SER A CA 1
ATOM 1807 C C . SER A 1 226 ? 26.798 26.951 63.342 1.00 23.34 226 SER A C 1
ATOM 1808 O O . SER A 1 226 ? 26.339 28.097 63.265 1.00 23.70 226 SER A O 1
ATOM 1811 N N . ASN A 1 227 ? 28.066 26.655 63.027 1.00 22.94 227 ASN A N 1
ATOM 1812 C CA . ASN A 1 227 ? 29.014 27.688 62.621 1.00 23.85 227 ASN A CA 1
ATOM 1813 C C . ASN A 1 227 ? 28.618 28.328 61.294 1.00 23.25 227 ASN A C 1
ATOM 1814 O O . ASN A 1 227 ? 28.612 29.557 61.168 1.00 22.96 227 ASN A O 1
ATOM 1819 N N . LYS A 1 228 ? 28.292 27.477 60.323 1.00 22.25 228 LYS A N 1
ATOM 1820 C CA . LYS A 1 228 ? 27.987 27.890 58.948 1.00 22.10 228 LYS A CA 1
ATOM 1821 C C . LYS A 1 228 ? 26.730 27.178 58.475 1.00 20.75 228 LYS A C 1
ATOM 1822 O O . LYS A 1 228 ? 26.572 25.978 58.682 1.00 20.66 228 LYS A O 1
ATOM 1828 N N . LEU A 1 229 ? 25.819 27.917 57.842 1.00 18.78 229 LEU A N 1
ATOM 1829 C CA . LEU A 1 229 ? 24.625 27.292 57.302 1.00 17.74 229 LEU A CA 1
ATOM 1830 C C . LEU A 1 229 ? 24.778 27.162 55.806 1.00 16.83 229 LEU A C 1
ATOM 1831 O O . LEU A 1 229 ? 25.449 27.967 55.174 1.00 16.95 229 LEU A O 1
ATOM 1836 N N . ILE A 1 230 ? 24.175 26.126 55.252 1.00 16.66 230 ILE A N 1
ATOM 1837 C CA . ILE A 1 230 ? 24.076 25.974 53.801 1.00 16.53 230 ILE A CA 1
ATOM 1838 C C . ILE A 1 230 ? 22.603 25.769 53.509 1.00 16.28 230 ILE A C 1
ATOM 1839 O O . ILE A 1 230 ? 22.022 24.717 53.817 1.00 15.86 230 ILE A O 1
ATOM 1844 N N . ILE A 1 231 ? 21.986 26.798 52.928 1.00 16.24 231 ILE A N 1
ATOM 1845 C CA . ILE A 1 231 ? 20.531 26.850 52.834 1.00 16.67 231 ILE A CA 1
ATOM 1846 C C . ILE A 1 231 ? 20.094 27.208 51.428 1.00 16.44 231 ILE A C 1
ATOM 1847 O O . ILE A 1 231 ? 20.854 27.817 50.681 1.00 17.06 231 ILE A O 1
ATOM 1852 N N . SER A 1 232 ? 18.878 26.804 51.063 1.00 17.08 232 SER A N 1
ATOM 1853 C CA . SER A 1 232 ? 18.288 27.268 49.813 1.00 17.10 232 SER A CA 1
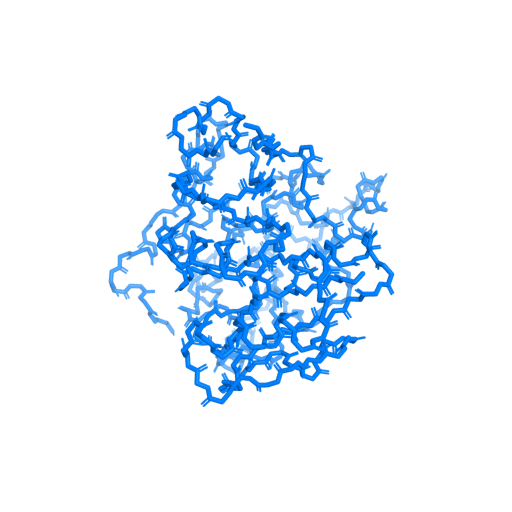ATOM 1854 C C . SER A 1 232 ? 17.963 28.768 49.934 1.00 17.77 232 SER A C 1
ATOM 1855 O O . SER A 1 232 ? 17.817 29.290 51.048 1.00 17.21 232 SER A O 1
ATOM 1858 N N . ALA A 1 233 ? 17.857 29.447 48.791 1.00 17.17 233 ALA A N 1
ATOM 1859 C CA . ALA A 1 233 ? 17.724 30.895 48.762 1.00 18.62 233 ALA A CA 1
ATOM 1860 C C . ALA A 1 233 ? 16.270 31.363 48.748 1.00 19.00 233 ALA A C 1
ATOM 1861 O O . ALA A 1 233 ? 15.869 32.164 47.901 1.00 19.09 233 ALA A O 1
ATOM 1863 N N . SER A 1 234 ? 15.473 30.863 49.686 1.00 19.74 234 SER A N 1
ATOM 1864 C CA . SER A 1 234 ? 14.103 31.362 49.801 1.00 20.75 234 SER A CA 1
ATOM 1865 C C . SER A 1 234 ? 13.790 31.728 51.247 1.00 20.35 234 SER A C 1
ATOM 1866 O O . SER A 1 234 ? 14.520 32.529 51.832 1.00 20.06 234 SER A O 1
ATOM 1869 N N . SER A 1 235 ? 12.734 31.149 51.827 1.00 21.15 235 SER A N 1
ATOM 1870 C CA . SER A 1 235 ? 12.285 31.545 53.171 1.00 21.04 235 SER A CA 1
ATOM 1871 C C . SER A 1 235 ? 13.374 31.423 54.232 1.00 20.50 235 SER A C 1
ATOM 1872 O O . SER A 1 235 ? 13.397 32.199 55.189 1.00 20.39 235 SER A O 1
ATOM 1875 N N . LEU A 1 236 ? 14.275 30.452 54.064 1.00 19.77 236 LEU A N 1
ATOM 1876 C CA . LEU A 1 236 ? 15.332 30.236 55.055 1.00 19.49 236 LEU A CA 1
ATOM 1877 C C . LEU A 1 236 ? 16.283 31.415 55.164 1.00 18.72 236 LEU A C 1
ATOM 1878 O O . LEU A 1 236 ? 16.899 31.614 56.210 1.00 18.82 236 LEU A O 1
ATOM 1883 N N . VAL A 1 237 ? 16.411 32.184 54.084 1.00 17.43 237 VAL A N 1
ATOM 1884 C CA . VAL A 1 237 ? 17.282 33.347 54.070 1.00 17.20 237 VAL A CA 1
ATOM 1885 C C . VAL A 1 237 ? 16.849 34.372 55.107 1.00 17.18 237 VAL A C 1
ATOM 1886 O O . VAL A 1 237 ? 17.662 34.874 55.867 1.00 16.46 237 VAL A O 1
ATOM 1890 N N . ASN A 1 238 ? 15.558 34.684 55.149 1.00 17.05 238 ASN A N 1
ATOM 1891 C CA . ASN A 1 238 ? 15.088 35.612 56.154 1.00 17.58 238 ASN A CA 1
ATOM 1892 C C . ASN A 1 238 ? 15.283 35.133 57.602 1.00 18.43 238 ASN A C 1
ATOM 1893 O O . ASN A 1 238 ? 15.650 35.911 58.494 1.00 17.70 238 ASN A O 1
ATOM 1898 N N . GLU A 1 239 ? 15.058 33.846 57.808 1.00 18.78 239 GLU A N 1
ATOM 1899 C CA . GLU A 1 239 ? 15.306 33.230 59.113 1.00 19.84 239 GLU A CA 1
ATOM 1900 C C . GLU A 1 239 ? 16.786 33.313 59.479 1.00 19.98 239 GLU A C 1
ATOM 1901 O O . GLU A 1 239 ? 17.130 33.741 60.606 1.00 20.29 239 GLU A O 1
ATOM 1907 N N . ALA A 1 240 ? 17.664 32.963 58.534 1.00 19.78 240 ALA A N 1
ATOM 1908 C CA . ALA A 1 240 ? 19.122 33.093 58.747 1.00 19.86 240 ALA A CA 1
ATOM 1909 C C . ALA A 1 240 ? 19.561 34.531 59.040 1.00 20.53 240 ALA A C 1
ATOM 1910 O O . ALA A 1 240 ? 20.417 34.775 59.906 1.00 19.75 240 ALA A O 1
ATOM 1912 N N . LEU A 1 241 ? 18.966 35.492 58.335 1.00 19.94 241 LEU A N 1
ATOM 1913 C CA . LEU A 1 241 ? 19.330 36.887 58.546 1.00 20.68 241 LEU A CA 1
ATOM 1914 C C . LEU A 1 241 ? 18.935 37.380 59.935 1.00 20.85 241 LEU A C 1
ATOM 1915 O O . LEU A 1 241 ? 19.686 38.129 60.569 1.00 20.97 241 LEU A O 1
ATOM 1920 N N . LEU A 1 242 ? 17.769 36.946 60.402 1.00 20.95 242 LEU A N 1
ATOM 1921 C CA . LEU A 1 242 ? 17.274 37.353 61.716 1.00 21.44 242 LEU A CA 1
ATOM 1922 C C . LEU A 1 242 ? 18.155 36.791 62.826 1.00 22.03 242 LEU A C 1
ATOM 1923 O O . LEU A 1 242 ? 18.380 37.452 63.828 1.00 22.54 242 LEU A O 1
ATOM 1928 N N . LEU A 1 243 ? 18.684 35.588 62.611 1.00 21.84 243 LEU A N 1
ATOM 1929 C CA . LEU A 1 243 ? 19.620 34.974 63.554 1.00 22.45 243 LEU A CA 1
ATOM 1930 C C . LEU A 1 243 ? 21.061 35.466 63.394 1.00 22.76 243 LEU A C 1
ATOM 1931 O O . LEU A 1 243 ? 21.956 35.036 64.145 1.00 23.44 243 LEU A O 1
ATOM 1936 N N . LYS A 1 244 ? 21.300 36.351 62.427 1.00 22.54 244 LYS A N 1
ATOM 1937 C CA . LYS A 1 244 ? 22.628 36.897 62.157 1.00 23.08 244 LYS A CA 1
ATOM 1938 C C . LYS A 1 244 ? 23.636 35.775 61.909 1.00 23.49 244 LYS A C 1
ATOM 1939 O O . LYS A 1 244 ? 24.780 35.828 62.353 1.00 23.20 244 LYS A O 1
ATOM 1945 N N . ALA A 1 245 ? 23.187 34.760 61.178 1.00 22.50 245 ALA A N 1
ATOM 1946 C CA . ALA A 1 245 ? 24.001 33.587 60.886 1.00 22.49 245 ALA A CA 1
ATOM 1947 C C . ALA A 1 245 ? 24.971 33.815 59.751 1.00 22.42 245 ALA A C 1
ATOM 1948 O O . ALA A 1 245 ? 24.747 34.667 58.878 1.00 22.25 245 ALA A O 1
ATOM 1950 N N . ASN A 1 246 ? 26.063 33.051 59.790 1.00 22.15 246 ASN A N 1
ATOM 1951 C CA . ASN A 1 246 ? 26.995 32.913 58.675 1.00 22.43 246 ASN A CA 1
ATOM 1952 C C . ASN A 1 246 ? 26.416 31.829 57.770 1.00 21.78 246 ASN A C 1
ATOM 1953 O O . ASN A 1 246 ? 26.179 30.698 58.216 1.00 21.93 246 ASN A O 1
ATOM 1958 N N . PHE A 1 247 ? 26.137 32.171 56.516 1.00 20.48 247 PHE A N 1
ATOM 1959 C CA . PHE A 1 247 ? 25.523 31.184 55.622 1.00 19.86 247 PHE A CA 1
ATOM 1960 C C . PHE A 1 247 ? 25.948 31.291 54.166 1.00 20.05 247 PHE A C 1
ATOM 1961 O O . PHE A 1 247 ? 26.376 32.352 53.701 1.00 20.43 247 PHE A O 1
ATOM 1969 N N . LYS A 1 248 ? 25.859 30.152 53.481 1.00 20.06 248 LYS A N 1
ATOM 1970 C CA . LYS A 1 248 ? 26.027 30.068 52.048 1.00 20.26 248 LYS A CA 1
ATOM 1971 C C . LYS A 1 248 ? 24.649 29.741 51.494 1.00 19.43 248 LYS A C 1
ATOM 1972 O O . LYS A 1 248 ? 23.944 28.873 52.021 1.00 19.27 248 LYS A O 1
ATOM 1978 N N . ALA A 1 249 ? 24.250 30.465 50.452 1.00 18.72 249 ALA A N 1
ATOM 1979 C CA . ALA A 1 249 ? 22.938 30.297 49.868 1.00 17.88 249 ALA A CA 1
ATOM 1980 C C . ALA A 1 249 ? 23.029 29.543 48.556 1.00 17.30 249 ALA A C 1
ATOM 1981 O O . ALA A 1 249 ? 23.876 29.833 47.734 1.00 18.54 249 ALA A O 1
ATOM 1983 N N . ILE A 1 250 ? 22.149 28.566 48.388 1.00 16.94 250 ILE A N 1
ATOM 1984 C CA . ILE A 1 250 ? 22.051 27.785 47.178 1.00 16.89 250 ILE A CA 1
ATOM 1985 C C . ILE A 1 250 ? 20.875 28.317 46.405 1.00 17.11 250 ILE A C 1
ATOM 1986 O O . ILE A 1 250 ? 19.761 28.303 46.921 1.00 16.03 250 ILE A O 1
ATOM 1991 N N . CYS A 1 251 ? 21.122 28.812 45.188 1.00 16.54 251 CYS A N 1
ATOM 1992 C CA . CYS A 1 251 ? 20.035 29.189 44.275 1.00 17.00 251 CYS A CA 1
ATOM 1993 C C . CYS A 1 251 ? 19.377 27.919 43.732 1.00 17.26 251 CYS A C 1
ATOM 1994 O O . CYS A 1 251 ? 19.852 27.329 42.753 1.00 17.33 251 CYS A O 1
ATOM 1997 N N . TYR A 1 252 ? 18.285 27.499 44.376 1.00 16.25 252 TYR A N 1
ATOM 1998 C CA . TYR A 1 252 ? 17.706 26.166 44.172 1.00 16.68 252 TYR A CA 1
ATOM 1999 C C . TYR A 1 252 ? 16.945 26.083 42.845 1.00 17.66 252 TYR A C 1
ATOM 2000 O O . TYR A 1 252 ? 17.041 25.083 42.124 1.00 17.30 252 TYR A O 1
ATOM 2009 N N . VAL A 1 253 ? 16.184 27.135 42.543 1.00 17.92 253 VAL A N 1
ATOM 2010 C CA . VAL A 1 253 ? 15.446 27.255 41.271 1.00 18.60 253 VAL A CA 1
ATOM 2011 C C . VAL A 1 253 ? 15.640 28.669 40.727 1.00 18.75 253 VAL A C 1
ATOM 2012 O O . VAL A 1 253 ? 16.063 29.562 41.459 1.00 18.16 253 VAL A O 1
ATOM 2016 N N . LYS A 1 254 ? 15.366 28.850 39.429 1.00 19.12 254 LYS A N 1
ATOM 2017 C CA . LYS A 1 254 ? 15.531 30.126 38.746 1.00 20.39 254 LYS A CA 1
ATOM 2018 C C . LYS A 1 254 ? 14.903 31.301 39.495 1.00 19.64 254 LYS A C 1
ATOM 2019 O O . LYS A 1 254 ? 15.464 32.377 39.512 1.00 19.48 254 LYS A O 1
ATOM 2025 N N . ASN A 1 255 ? 13.770 31.080 40.148 1.00 20.86 255 ASN A N 1
ATOM 2026 C CA . ASN A 1 255 ? 13.085 32.212 40.786 1.00 20.94 255 ASN A CA 1
ATOM 2027 C C . ASN A 1 255 ? 13.799 32.790 42.020 1.00 20.96 255 ASN A C 1
ATOM 2028 O O . ASN A 1 255 ? 13.401 33.840 42.526 1.00 20.73 255 ASN A O 1
ATOM 2033 N N . GLN A 1 256 ? 14.868 32.132 42.484 1.00 19.80 256 GLN A N 1
ATOM 2034 C CA . GLN A 1 256 ? 15.615 32.626 43.636 1.00 19.66 256 GLN A CA 1
ATOM 2035 C C . GLN A 1 256 ? 16.804 33.481 43.220 1.00 20.02 256 GLN A C 1
ATOM 2036 O O . GLN A 1 256 ? 17.564 33.949 44.064 1.00 19.74 256 GLN A O 1
ATOM 2042 N N . GLU A 1 257 ? 16.958 33.684 41.909 1.00 20.89 257 GLU A N 1
ATOM 2043 C CA . GLU A 1 257 ? 18.068 34.482 41.371 1.00 21.99 257 GLU A CA 1
ATOM 2044 C C . GLU A 1 257 ? 18.193 35.902 41.944 1.00 21.68 257 GLU A C 1
ATOM 2045 O O . GLU A 1 257 ? 19.290 36.318 42.244 1.00 22.28 257 GLU A O 1
ATOM 2051 N N . SER A 1 258 ? 17.081 36.613 42.135 1.00 22.75 258 SER A N 1
ATOM 2052 C CA . SER A 1 258 ? 17.130 37.988 42.668 1.00 22.94 258 SER A CA 1
ATOM 2053 C C . SER A 1 258 ? 17.698 38.044 44.082 1.00 22.35 258 SER A C 1
ATOM 2054 O O . SER A 1 258 ? 18.532 38.902 44.389 1.00 22.60 258 SER A O 1
ATOM 2057 N N . THR A 1 259 ? 17.232 37.125 44.930 1.00 21.55 259 THR A N 1
ATOM 2058 C CA . THR A 1 259 ? 17.756 36.945 46.283 1.00 20.31 259 THR A CA 1
ATOM 2059 C C . THR A 1 259 ? 19.230 36.566 46.270 1.00 20.21 259 THR A C 1
ATOM 2060 O O . THR A 1 259 ? 20.021 37.122 47.023 1.00 19.55 259 THR A O 1
ATOM 2064 N N . ALA A 1 260 ? 19.589 35.600 45.422 1.00 20.65 260 ALA A N 1
ATOM 2065 C CA . ALA A 1 260 ? 20.964 35.120 45.339 1.00 21.02 260 ALA A CA 1
ATOM 2066 C C . ALA A 1 260 ? 21.904 36.264 44.943 1.00 21.62 260 ALA A C 1
ATOM 2067 O O . ALA A 1 260 ? 22.970 36.429 45.529 1.00 20.82 260 ALA A O 1
ATOM 2069 N N . THR A 1 261 ? 21.467 37.064 43.969 1.00 22.45 261 THR A N 1
ATOM 2070 C CA . THR A 1 261 ? 22.237 38.200 43.447 1.00 23.16 261 THR A CA 1
ATOM 2071 C C . THR A 1 261 ? 22.486 39.254 44.535 1.00 22.37 261 THR A C 1
ATOM 2072 O O . THR A 1 261 ? 23.614 39.752 44.695 1.00 21.61 261 THR A O 1
ATOM 2076 N N . TRP A 1 262 ? 21.440 39.540 45.316 1.00 22.28 262 TRP A N 1
ATOM 2077 C CA . TRP A 1 262 ? 21.505 40.494 46.413 1.00 21.78 262 TRP A CA 1
ATOM 2078 C C . TRP A 1 262 ? 22.435 39.986 47.516 1.00 21.98 262 TRP A C 1
ATOM 2079 O O . TRP A 1 262 ? 23.308 40.719 47.965 1.00 21.72 262 TRP A O 1
ATOM 2090 N N . LEU A 1 263 ? 22.258 38.729 47.930 1.00 21.69 263 LEU A N 1
ATOM 2091 C CA . LEU A 1 263 ? 23.164 38.109 48.901 1.00 22.42 263 LEU A CA 1
ATOM 2092 C C . LEU A 1 263 ? 24.639 38.217 48.501 1.00 23.27 263 LEU A C 1
ATOM 2093 O O . LEU A 1 263 ? 25.486 38.582 49.330 1.00 23.21 263 LEU A O 1
ATOM 2098 N N . ALA A 1 264 ? 24.945 37.933 47.237 1.00 24.66 264 ALA A N 1
ATOM 2099 C CA . ALA A 1 264 ? 26.340 38.018 46.770 1.00 26.17 264 ALA A CA 1
ATOM 2100 C C . ALA A 1 264 ? 26.888 39.451 46.870 1.00 27.47 264 ALA A C 1
ATOM 2101 O O . ALA A 1 264 ? 28.023 39.648 47.297 1.00 27.58 264 ALA A O 1
ATOM 2103 N N . LYS A 1 265 ? 26.067 40.436 46.510 1.00 28.62 265 LYS A N 1
ATOM 2104 C CA . LYS A 1 265 ? 26.416 41.852 46.670 1.00 30.36 265 LYS A CA 1
ATOM 2105 C C . LYS A 1 265 ? 26.673 42.214 48.140 1.00 30.54 265 LYS A C 1
ATOM 2106 O O . LYS A 1 265 ? 27.555 43.042 48.463 1.00 31.05 265 LYS A O 1
ATOM 2112 N N . LYS A 1 266 ? 25.903 41.597 49.026 1.00 30.30 266 LYS A N 1
ATOM 2113 C CA . LYS A 1 266 ? 26.076 41.775 50.458 1.00 30.57 266 LYS A CA 1
ATOM 2114 C C . LYS A 1 266 ? 27.254 40.958 51.003 1.00 30.25 266 LYS A C 1
ATOM 2115 O O . LYS A 1 266 ? 27.540 41.006 52.194 1.00 31.45 266 LYS A O 1
ATOM 2121 N N . GLY A 1 267 ? 27.923 40.204 50.138 1.00 29.84 267 GLY A N 1
ATOM 2122 C CA . GLY A 1 267 ? 29.149 39.523 50.511 1.00 28.85 267 GLY A CA 1
ATOM 2123 C C . GLY A 1 267 ? 28.996 38.088 50.983 1.00 28.09 267 GLY A C 1
ATOM 2124 O O . GLY A 1 267 ? 29.944 37.506 51.512 1.00 27.95 267 GLY A O 1
ATOM 2125 N N . TYR A 1 268 ? 27.811 37.514 50.785 1.00 26.99 268 TYR A N 1
ATOM 2126 C CA . TYR A 1 268 ? 27.564 36.097 51.092 1.00 25.89 268 TYR A CA 1
ATOM 2127 C C . TYR A 1 268 ? 28.022 35.217 49.946 1.00 25.38 268 TYR A C 1
ATOM 2128 O O . TYR A 1 268 ? 27.978 35.629 48.795 1.00 25.58 268 TYR A O 1
ATOM 2137 N N . GLU A 1 269 ? 28.445 33.995 50.259 1.00 25.13 269 GLU A N 1
ATOM 2138 C CA . GLU A 1 269 ? 28.740 33.010 49.225 1.00 24.81 269 GLU A CA 1
ATOM 2139 C C . GLU A 1 269 ? 27.423 32.486 48.703 1.00 23.71 269 GLU A C 1
ATOM 2140 O O . GLU A 1 269 ? 26.542 32.136 49.482 1.00 23.10 269 GLU A O 1
ATOM 2146 N N . VAL A 1 270 ? 27.305 32.437 47.383 1.00 23.39 270 VAL A N 1
ATOM 2147 C CA . VAL A 1 270 ? 26.115 31.936 46.723 1.00 22.73 270 VAL A CA 1
ATOM 2148 C C . VAL A 1 270 ? 26.528 30.959 45.625 1.00 22.44 270 VAL A C 1
ATOM 2149 O O . VAL A 1 270 ? 27.511 31.184 44.917 1.00 24.34 270 VAL A O 1
ATOM 2153 N N . GLU A 1 271 ? 25.776 29.883 45.492 1.00 20.80 271 GLU A N 1
ATOM 2154 C CA . GLU A 1 271 ? 26.056 28.857 44.519 1.00 20.25 271 GLU A CA 1
ATOM 2155 C C . GLU A 1 271 ? 24.925 28.756 43.500 1.00 19.36 271 GLU A C 1
ATOM 2156 O O . GLU A 1 271 ? 23.764 28.564 43.871 1.00 19.08 271 GLU A O 1
ATOM 2162 N N . TYR A 1 272 ? 25.276 28.856 42.219 1.00 18.44 272 TYR A N 1
ATOM 2163 C CA . TYR A 1 272 ? 24.293 28.763 41.125 1.00 17.76 272 TYR A CA 1
ATOM 2164 C C . TYR A 1 272 ? 24.334 27.452 40.342 1.00 17.82 272 TYR A C 1
ATOM 2165 O O . TYR A 1 272 ? 23.479 27.214 39.493 1.00 16.54 272 TYR A O 1
ATOM 2174 N N . LYS A 1 273 ? 25.342 26.613 40.592 1.00 17.16 273 LYS A N 1
ATOM 2175 C CA . LYS A 1 273 ? 25.549 25.449 39.739 1.00 17.04 273 LYS A CA 1
ATOM 2176 C C . LYS A 1 273 ? 24.434 24.426 39.777 1.00 16.45 273 LYS A C 1
ATOM 2177 O O . LYS A 1 273 ? 24.275 23.662 38.825 1.00 16.98 273 LYS A O 1
ATOM 2183 N N . TYR A 1 274 ? 23.641 24.395 40.851 1.00 16.55 274 TYR A N 1
ATOM 2184 C CA . TYR A 1 274 ? 22.593 23.388 40.926 1.00 16.13 274 TYR A CA 1
ATOM 2185 C C . TYR A 1 274 ? 21.391 23.681 40.007 1.00 16.46 274 TYR A C 1
ATOM 2186 O O . TYR A 1 274 ? 20.518 22.841 39.866 1.00 16.24 274 TYR A O 1
ATOM 2195 N N . LEU A 1 275 ? 21.381 24.862 39.386 1.00 17.25 275 LEU A N 1
ATOM 2196 C CA . LEU A 1 275 ? 20.431 25.163 38.307 1.00 18.75 275 LEU A CA 1
ATOM 2197 C C . LEU A 1 275 ? 20.757 24.393 37.032 1.00 19.08 275 LEU A C 1
ATOM 2198 O O . LEU A 1 275 ? 19.877 24.165 36.186 1.00 19.39 275 LEU A O 1
ATOM 2203 N N . GLU A 1 276 ? 22.018 23.987 36.903 1.00 19.39 276 GLU A N 1
ATOM 2204 C CA . GLU A 1 276 ? 22.449 23.289 35.688 1.00 19.63 276 GLU A CA 1
ATOM 2205 C C . GLU A 1 276 ? 21.830 21.907 35.616 1.00 19.58 276 GLU A C 1
ATOM 2206 O O . GLU A 1 276 ? 21.646 21.247 36.627 1.00 19.57 276 GLU A O 1
ATOM 2212 N N . HIS A 1 277 ? 21.504 21.480 34.400 1.00 19.22 277 HIS A N 1
ATOM 2213 C CA . HIS A 1 277 ? 20.689 20.290 34.177 1.00 20.32 277 HIS A CA 1
ATOM 2214 C C . HIS A 1 277 ? 21.216 19.001 34.830 1.00 19.88 277 HIS A C 1
ATOM 2215 O O . HIS A 1 277 ? 20.429 18.177 35.323 1.00 19.77 277 HIS A O 1
ATOM 2222 N N . HIS A 1 278 ? 22.537 18.827 34.845 1.00 19.56 278 HIS A N 1
ATOM 2223 C CA . HIS A 1 278 ? 23.099 17.590 35.398 1.00 19.46 278 HIS A CA 1
ATOM 2224 C C . HIS A 1 278 ? 22.829 17.456 36.895 1.00 19.34 278 HIS A C 1
ATOM 2225 O O . HIS A 1 278 ? 22.918 16.362 37.440 1.00 19.82 278 HIS A O 1
ATOM 2232 N N . HIS A 1 279 ? 22.481 18.565 37.542 1.00 18.93 279 HIS A N 1
ATOM 2233 C CA . HIS A 1 279 ? 22.204 18.574 38.986 1.00 19.94 279 HIS A CA 1
ATOM 2234 C C . HIS A 1 279 ? 20.723 18.431 39.339 1.00 20.73 279 HIS A C 1
ATOM 2235 O O . HIS A 1 279 ? 20.328 18.637 40.483 1.00 20.86 279 HIS A O 1
ATOM 2242 N N . HIS A 1 280 ? 19.902 18.036 38.381 1.00 21.85 280 HIS A N 1
ATOM 2243 C CA . HIS A 1 280 ? 18.475 17.985 38.685 1.00 22.99 280 HIS A CA 1
ATOM 2244 C C . HIS A 1 280 ? 18.040 16.795 39.543 1.00 22.16 280 HIS A C 1
ATOM 2245 O O . HIS A 1 280 ? 16.950 16.796 40.115 1.00 21.92 280 HIS A O 1
ATOM 2252 N N . HIS A 1 281 ? 18.939 15.814 39.693 1.00 22.06 281 HIS A N 1
ATOM 2253 C CA . HIS A 1 281 ? 18.710 14.651 40.541 1.00 21.82 281 HIS A CA 1
ATOM 2254 C C . HIS A 1 281 ? 20.036 14.228 41.169 1.00 20.56 281 HIS A C 1
ATOM 2255 O O . HIS A 1 281 ? 21.090 14.398 40.556 1.00 20.13 281 HIS A O 1
ATOM 2262 N N . HIS A 1 282 ? 19.973 13.703 42.381 1.00 19.81 282 HIS A N 1
ATOM 2263 C CA . HIS A 1 282 ? 21.117 12.990 43.013 1.00 18.77 282 HIS A CA 1
ATOM 2264 C C . HIS A 1 282 ? 20.610 11.828 43.830 1.00 19.19 282 HIS A C 1
ATOM 2265 O O . HIS A 1 282 ? 21.393 10.943 44.207 1.00 19.03 282 HIS A O 1
#

CATH classification: 3.40.50.11190 (+1 more: 3.40.50.2000)

Secondary structure (DSSP, 8-state):
-EEEEE--BTTTBSHHHHHHHHHHTT-SSEEEEE---TT--GGG--S-EEEPSSS-HHHHHHHHHHHT-SEEEEE-TT--HHHHHHHHHHH--EEEEE-SS------SEEEE-STT--GGGGTTT----EEEESGGG----HHHHHHTT--PPP-EEEEE-----TT-HHHHHHHHS-TTS-EEEEE-TT-TTHHHHHHHHHT-SSEEEEES-S-TTT---EEEEEEESSHHHHHHHHTT--EEEE--SGGGHHHHHHHHHTT-EEE-GGGSGGGS--

InterPro domains:
  IPR020023 UDP-2,4-diacetamido-2,4,6-trideoxy-beta-L-altropyranose hydrolase [TIGR03590] (1-263)

Radius of gyration: 19.53 Å; Cα contacts (8 Å, |Δi|>4): 532; chains: 1; bounding box: 57×47×40 Å

Sequence (278 aa):
KVLFRSDSSSQIGFGHIKRDLVLAKQYSDVSFACLPLEGSLIDEIPYPVYELSSESIYELINLIKEEKFELLIIDHYGISVDDEKLIKLETGVKILSFDDEIKPHHCDILLNVNAYAKASDYEGLVPKCEVRCGFSYALIREEFYQEAKENRKKKYDFFICGGTDIKNLSLQIASELPKTKIISIATSSSNPNLKKLQKFAKLHNNIRLFIDHENIAKLNESNKLIISASSLVNEALLLKANFKAICYVKNQESTATWLAKKGYEVEYKYLEHHHHHH

Organism: Campylobacter jejuni subsp. jejuni serotype O:2 (strain ATCC 700819 / NCTC 11168) (NCBI:txid192222)

Solvent-accessible surface area: 13950 Å² total